Protein AF-A0A0G0NT66-F1 (afdb_monomer_lite)

Structure (mmCIF, N/CA/C/O backbone):
data_AF-A0A0G0NT66-F1
#
_entry.id   AF-A0A0G0NT66-F1
#
loop_
_atom_site.group_PDB
_atom_site.id
_atom_site.type_symbol
_atom_site.label_atom_id
_atom_site.label_alt_id
_atom_site.label_comp_id
_atom_site.label_asym_id
_atom_site.label_entity_id
_atom_site.label_seq_id
_atom_site.pdbx_PDB_ins_code
_atom_site.Cartn_x
_atom_site.Cartn_y
_atom_site.Cartn_z
_atom_site.occupancy
_atom_site.B_iso_or_equiv
_atom_site.auth_seq_id
_atom_site.auth_comp_id
_atom_site.auth_asym_id
_atom_site.auth_atom_id
_atom_site.pdbx_PDB_model_num
ATOM 1 N N . MET A 1 1 ? 18.678 28.456 25.296 1.00 35.00 1 MET A N 1
ATOM 2 C CA . MET A 1 1 ? 17.668 28.825 24.284 1.00 35.00 1 MET A CA 1
ATOM 3 C C . MET A 1 1 ? 17.988 27.972 23.076 1.00 35.00 1 MET A C 1
ATOM 5 O O . MET A 1 1 ? 19.035 28.186 22.486 1.00 35.00 1 MET A O 1
ATOM 9 N N . ASN A 1 2 ? 17.204 26.921 22.838 1.00 31.83 2 ASN A N 1
ATOM 10 C CA . ASN A 1 2 ? 17.447 25.983 21.743 1.00 31.83 2 ASN A CA 1
ATOM 11 C C . ASN A 1 2 ? 16.685 26.478 20.517 1.00 31.83 2 ASN A C 1
ATOM 13 O O . ASN A 1 2 ? 15.456 26.524 20.538 1.00 31.83 2 ASN A O 1
ATOM 17 N N . ASP A 1 3 ? 17.432 26.871 19.490 1.00 29.59 3 ASP A N 1
ATOM 18 C CA . ASP A 1 3 ? 16.913 27.199 18.168 1.00 29.59 3 ASP A CA 1
ATOM 19 C C . ASP A 1 3 ? 16.371 25.924 17.510 1.00 29.59 3 ASP A C 1
ATOM 21 O O . ASP A 1 3 ? 17.116 25.037 17.099 1.00 29.59 3 ASP A O 1
ATOM 25 N N . ALA A 1 4 ? 15.046 25.824 17.435 1.00 31.92 4 ALA A N 1
ATOM 26 C CA . ALA A 1 4 ? 14.319 24.771 16.733 1.00 31.92 4 ALA A CA 1
ATOM 27 C C . ALA A 1 4 ? 14.212 25.083 15.225 1.00 31.92 4 ALA A C 1
ATOM 29 O O . ALA A 1 4 ? 13.125 25.090 14.653 1.00 31.92 4 ALA A O 1
ATOM 30 N N . SER A 1 5 ? 15.340 25.377 14.576 1.00 35.66 5 SER A N 1
ATOM 31 C CA . SER A 1 5 ? 15.418 25.744 13.154 1.00 35.66 5 SER A CA 1
ATOM 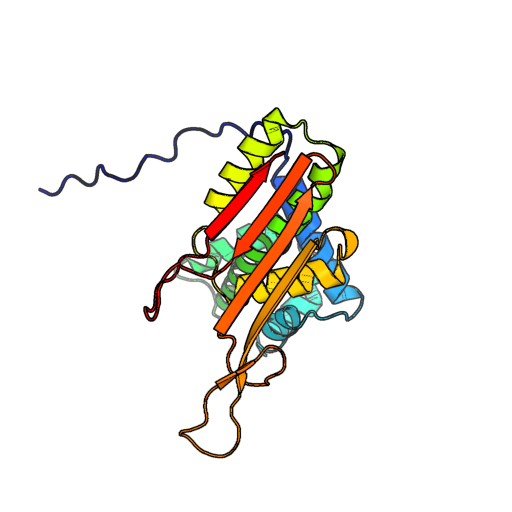32 C C . SER A 1 5 ? 16.223 24.728 12.337 1.00 35.66 5 SER A C 1
ATOM 34 O O . SER A 1 5 ? 17.064 25.091 11.522 1.00 35.66 5 SER A O 1
ATOM 36 N N . PHE A 1 6 ? 15.949 23.435 12.539 1.00 37.97 6 PHE A N 1
ATOM 37 C CA . PHE A 1 6 ? 16.529 22.349 11.734 1.00 37.97 6 PHE A CA 1
ATOM 38 C C . PHE A 1 6 ? 15.501 21.314 11.265 1.00 37.97 6 PHE A C 1
ATOM 40 O O . PHE A 1 6 ? 15.805 20.138 11.090 1.00 37.97 6 PHE A O 1
ATOM 47 N N . LEU A 1 7 ? 14.275 21.766 11.011 1.00 30.73 7 LEU A N 1
ATOM 48 C CA . LEU A 1 7 ? 13.377 21.061 10.106 1.00 30.73 7 LEU A CA 1
ATOM 49 C C . LEU A 1 7 ? 13.167 21.972 8.898 1.00 30.73 7 LEU A C 1
ATOM 51 O O . LEU A 1 7 ? 12.784 23.132 9.097 1.00 30.73 7 LEU A O 1
ATOM 55 N N . PRO A 1 8 ? 13.454 21.514 7.665 1.00 30.66 8 PRO A N 1
ATOM 56 C CA . PRO A 1 8 ? 13.092 22.284 6.491 1.00 30.66 8 PRO A CA 1
ATOM 57 C C . PRO A 1 8 ? 11.588 22.537 6.569 1.00 30.66 8 PRO A C 1
ATOM 59 O O . PRO A 1 8 ? 10.785 21.609 6.680 1.00 30.66 8 PRO A O 1
ATOM 62 N N . LYS A 1 9 ? 11.219 23.822 6.589 1.00 33.00 9 LYS A N 1
ATOM 63 C CA . LYS A 1 9 ? 9.835 24.240 6.406 1.00 33.00 9 LYS A CA 1
ATOM 64 C C . LYS A 1 9 ? 9.362 23.585 5.115 1.00 33.00 9 LYS A C 1
ATOM 66 O O . LYS A 1 9 ? 10.050 23.699 4.104 1.00 33.00 9 LYS A O 1
ATOM 71 N N . VAL A 1 10 ? 8.230 22.892 5.194 1.00 40.78 10 VAL A N 1
ATOM 72 C CA . VAL A 1 10 ? 7.456 22.378 4.063 1.00 40.78 10 VAL A CA 1
ATOM 73 C C . VAL A 1 10 ? 7.098 23.584 3.192 1.00 40.78 10 VAL A C 1
ATOM 75 O O . VAL A 1 10 ? 6.092 24.248 3.411 1.00 40.78 10 VAL A O 1
ATOM 78 N N . GLY A 1 11 ? 8.030 23.972 2.328 1.00 30.38 11 GLY A N 1
ATOM 79 C CA . GLY A 1 11 ? 7.885 25.035 1.352 1.00 30.38 11 GLY A CA 1
ATOM 80 C C . GLY A 1 11 ? 7.455 24.395 0.047 1.00 30.38 11 GLY A C 1
ATOM 81 O O . GLY A 1 11 ? 8.143 23.491 -0.417 1.00 30.38 11 GLY A O 1
ATOM 82 N N . ASP A 1 12 ? 6.315 24.860 -0.458 1.00 32.47 12 ASP A N 1
ATOM 83 C CA . ASP A 1 12 ? 5.814 24.763 -1.830 1.00 32.47 12 ASP A CA 1
ATOM 84 C C . ASP A 1 12 ? 5.918 23.357 -2.456 1.00 32.47 12 ASP A C 1
ATOM 86 O O . ASP A 1 12 ? 6.958 22.930 -2.943 1.00 32.47 12 ASP A O 1
ATOM 90 N N . GLN A 1 13 ? 4.864 22.533 -2.437 1.00 42.09 13 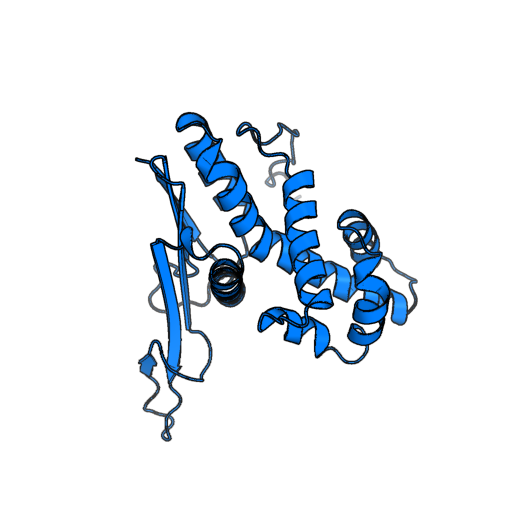GLN A N 1
ATOM 91 C CA . GLN A 1 13 ? 3.765 22.613 -3.420 1.00 42.09 13 GLN A CA 1
ATOM 92 C C . GLN A 1 13 ? 4.213 22.964 -4.855 1.00 42.09 13 GLN A C 1
ATOM 94 O O . GLN A 1 13 ? 3.513 23.653 -5.588 1.00 42.09 13 GLN A O 1
ATOM 99 N N . ALA A 1 14 ? 5.359 22.446 -5.291 1.00 34.31 14 ALA A N 1
ATOM 100 C CA . ALA A 1 14 ? 5.495 22.027 -6.674 1.00 34.31 14 ALA A CA 1
ATOM 101 C C . ALA A 1 14 ? 4.945 20.600 -6.752 1.00 34.31 14 ALA A C 1
ATOM 103 O O . ALA A 1 14 ? 5.478 19.683 -6.123 1.00 34.31 14 ALA A O 1
ATOM 104 N N . GLU A 1 15 ? 3.824 20.461 -7.459 1.00 44.31 15 GLU A N 1
ATOM 105 C CA . GLU A 1 15 ? 3.335 19.211 -8.036 1.00 44.31 15 GLU A CA 1
ATOM 106 C C . GLU A 1 15 ? 4.520 18.328 -8.435 1.00 44.31 15 GLU A C 1
ATOM 108 O O . GLU A 1 15 ? 5.514 18.826 -8.965 1.00 44.31 15 GLU A O 1
ATOM 113 N N . VAL A 1 16 ? 4.448 17.025 -8.177 1.00 48.88 16 VAL A N 1
ATOM 114 C CA . VAL A 1 16 ? 5.468 16.104 -8.677 1.00 48.88 16 VAL A CA 1
ATOM 115 C C . VAL A 1 16 ? 5.537 16.281 -10.195 1.00 48.88 16 VAL A C 1
ATOM 117 O O . VAL A 1 16 ? 4.616 15.885 -10.909 1.00 48.88 16 VAL A O 1
ATOM 120 N N . GLU A 1 17 ? 6.615 16.917 -10.668 1.00 53.22 17 GLU A N 1
ATOM 121 C CA . GLU A 1 17 ? 6.958 17.203 -12.070 1.00 53.22 17 GLU A CA 1
ATOM 122 C C . GLU A 1 17 ? 7.264 15.904 -12.846 1.00 53.22 17 GLU A C 1
ATOM 124 O O . GLU A 1 17 ? 8.338 15.748 -13.420 1.00 53.22 17 GLU A O 1
ATOM 129 N N . ALA A 1 18 ? 6.334 14.948 -12.805 1.00 53.88 18 ALA A N 1
ATOM 130 C CA . ALA A 1 18 ? 6.309 13.704 -13.571 1.00 53.88 18 ALA A CA 1
ATOM 131 C C . ALA A 1 18 ? 4.921 13.449 -14.203 1.00 53.88 18 ALA A C 1
ATOM 133 O O . ALA A 1 18 ? 4.637 12.349 -14.672 1.00 53.88 18 ALA A O 1
ATOM 134 N N . GLY A 1 19 ? 4.014 14.437 -14.160 1.00 62.81 19 GLY A N 1
ATOM 135 C CA . GLY A 1 19 ? 2.634 14.300 -14.648 1.00 62.81 19 GLY A CA 1
ATOM 136 C C . GLY A 1 19 ? 1.737 13.401 -13.785 1.00 62.81 19 GLY A C 1
ATOM 137 O O . GLY A 1 19 ? 0.619 13.085 -14.193 1.00 62.81 19 GLY A O 1
ATOM 138 N N . LEU A 1 20 ? 2.198 12.989 -12.597 1.00 74.38 20 LEU A N 1
ATOM 139 C CA . LEU A 1 20 ? 1.435 12.155 -11.671 1.00 74.38 20 LEU A CA 1
ATOM 140 C C . LEU A 1 20 ? 0.448 13.009 -10.871 1.00 74.38 20 LEU A C 1
ATOM 142 O O . LEU A 1 20 ? 0.842 13.841 -10.057 1.00 74.38 20 LEU A O 1
ATOM 146 N N . ASN A 1 21 ? -0.846 12.757 -11.047 1.00 86.12 21 ASN A N 1
ATOM 147 C CA . ASN A 1 21 ? -1.865 13.336 -10.181 1.00 86.12 21 ASN A CA 1
ATOM 148 C C . ASN A 1 21 ? -2.062 12.441 -8.947 1.00 86.12 21 ASN A C 1
ATOM 150 O O . ASN A 1 21 ? -2.774 11.440 -9.011 1.00 86.12 21 ASN A O 1
ATOM 154 N N . GLU A 1 22 ? -1.438 12.802 -7.821 1.00 85.31 22 GLU A N 1
ATOM 155 C CA . GLU A 1 22 ? -1.492 12.012 -6.581 1.00 85.31 22 GLU A CA 1
ATOM 156 C C . GLU A 1 22 ? -2.922 11.727 -6.100 1.00 85.31 22 GLU A C 1
ATOM 158 O O . GLU A 1 22 ? -3.186 10.635 -5.603 1.00 85.31 22 GLU A O 1
ATOM 163 N N . ALA A 1 23 ? -3.851 12.676 -6.254 1.00 87.75 23 ALA A N 1
ATOM 164 C CA . ALA A 1 23 ? -5.240 12.487 -5.837 1.00 87.75 23 ALA A CA 1
ATOM 165 C C . ALA A 1 23 ? -5.926 11.390 -6.665 1.00 87.75 23 ALA A C 1
ATOM 167 O O . ALA A 1 23 ? -6.642 10.553 -6.117 1.00 87.75 23 ALA A O 1
ATOM 168 N N . VAL A 1 24 ? -5.648 11.345 -7.972 1.00 89.50 24 VAL A N 1
ATOM 169 C CA . VAL A 1 24 ? -6.154 10.285 -8.856 1.00 89.50 24 VAL A CA 1
ATOM 170 C C . VAL A 1 24 ? -5.585 8.929 -8.444 1.00 89.50 24 VAL A C 1
ATOM 172 O O . VAL A 1 24 ? -6.346 7.980 -8.300 1.00 89.50 24 VAL A O 1
ATOM 175 N N . VAL A 1 25 ? -4.279 8.838 -8.179 1.00 90.12 25 VAL A N 1
ATOM 176 C CA . VAL A 1 25 ? -3.643 7.576 -7.760 1.00 90.12 25 VAL A CA 1
ATOM 177 C C . VAL A 1 25 ? -4.179 7.099 -6.411 1.00 90.12 25 VAL A C 1
ATOM 179 O O . VAL A 1 25 ? -4.450 5.915 -6.246 1.00 90.12 25 VAL A O 1
ATOM 182 N N . LYS A 1 26 ? -4.356 8.005 -5.441 1.00 92.25 26 LYS A N 1
ATOM 183 C CA . LYS A 1 26 ? -4.941 7.689 -4.128 1.00 92.25 26 LYS A CA 1
ATOM 184 C C . LYS A 1 26 ? -6.367 7.162 -4.261 1.00 92.25 26 LYS A C 1
ATOM 186 O O . LYS A 1 26 ? -6.712 6.174 -3.616 1.00 92.25 26 LYS A O 1
ATOM 191 N N . SER A 1 27 ? -7.168 7.792 -5.116 1.00 91.44 27 SER A N 1
ATOM 192 C CA . SER A 1 27 ? -8.538 7.364 -5.403 1.00 91.44 27 SER A CA 1
ATOM 193 C C . SER A 1 27 ? -8.583 6.001 -6.103 1.00 91.44 27 SER A C 1
ATOM 195 O O . SER A 1 27 ? -9.369 5.134 -5.718 1.00 91.44 27 SER A O 1
ATOM 197 N N . GLU A 1 28 ? -7.684 5.756 -7.059 1.00 92.25 28 GLU A N 1
ATOM 198 C CA . GLU A 1 28 ? -7.554 4.460 -7.736 1.00 92.25 28 GLU A CA 1
ATOM 199 C C . GLU A 1 28 ? -7.109 3.362 -6.758 1.00 92.25 28 GLU A C 1
ATOM 201 O O . GLU A 1 28 ? -7.743 2.313 -6.650 1.00 92.25 28 GLU A O 1
ATOM 206 N N . ALA A 1 29 ? -6.079 3.633 -5.952 1.00 92.31 29 ALA A N 1
ATOM 207 C CA . ALA A 1 29 ? -5.621 2.737 -4.897 1.00 92.31 29 ALA A CA 1
ATOM 208 C C . ALA A 1 29 ? -6.750 2.411 -3.909 1.00 92.31 29 ALA A C 1
ATOM 210 O O . ALA A 1 29 ? -6.952 1.255 -3.540 1.00 92.31 29 ALA A O 1
ATOM 211 N N . PHE A 1 30 ? -7.541 3.403 -3.508 1.00 92.81 30 PHE A N 1
ATOM 212 C CA . PHE A 1 30 ? -8.693 3.159 -2.651 1.00 92.81 30 PHE A CA 1
ATOM 213 C C . PHE A 1 30 ? -9.792 2.335 -3.347 1.00 92.81 30 PHE A C 1
ATOM 215 O O . PHE A 1 30 ? -10.361 1.433 -2.729 1.00 92.81 30 PHE A O 1
ATOM 222 N N . SER A 1 31 ? -10.037 2.564 -4.638 1.00 91.06 31 SER A N 1
ATOM 223 C CA . SER A 1 31 ? -11.006 1.796 -5.433 1.00 91.06 31 SER A CA 1
ATOM 224 C C . SER A 1 31 ? -10.647 0.306 -5.501 1.00 91.06 31 SER A C 1
ATOM 226 O O . SER A 1 31 ? -11.533 -0.548 -5.435 1.00 91.06 31 SER A O 1
ATOM 228 N N . ILE A 1 32 ? -9.353 -0.035 -5.530 1.00 89.56 32 ILE A N 1
ATOM 229 C CA . ILE A 1 32 ? -8.880 -1.427 -5.428 1.00 89.56 32 ILE A CA 1
ATOM 230 C C . ILE A 1 32 ? -9.290 -2.046 -4.084 1.00 89.56 32 ILE A C 1
ATOM 232 O O . ILE A 1 32 ? -9.827 -3.156 -4.055 1.00 89.56 32 ILE A O 1
ATOM 236 N N . VAL A 1 33 ? -9.111 -1.318 -2.974 1.00 87.94 33 VAL A N 1
ATOM 237 C CA . VAL A 1 33 ? -9.547 -1.775 -1.642 1.00 87.94 33 VAL A CA 1
ATOM 238 C C . VAL A 1 33 ? -11.056 -2.017 -1.617 1.00 87.94 33 VAL A C 1
ATOM 240 O O . VAL A 1 33 ? -11.504 -3.056 -1.129 1.00 87.94 33 VAL A O 1
ATOM 243 N N . GLN A 1 34 ? -11.852 -1.110 -2.188 1.00 87.44 34 GLN A N 1
ATOM 244 C CA . GLN A 1 34 ? -13.302 -1.299 -2.302 1.00 87.44 34 GLN A CA 1
ATOM 245 C C . GLN A 1 34 ? -13.651 -2.545 -3.131 1.00 87.44 34 GLN A C 1
ATOM 247 O O . GLN A 1 34 ? -14.514 -3.333 -2.732 1.00 87.44 34 GLN A O 1
ATOM 252 N N . GLY A 1 35 ? -12.945 -2.772 -4.242 1.00 86.75 35 GLY A N 1
ATOM 253 C CA . GLY A 1 35 ? -13.105 -3.954 -5.088 1.00 86.75 35 GLY A CA 1
ATOM 254 C C . GLY A 1 35 ? -12.818 -5.265 -4.351 1.00 86.75 35 GLY A C 1
ATOM 255 O O . GLY A 1 35 ? -13.552 -6.242 -4.515 1.00 86.75 35 GLY A O 1
ATOM 256 N N . TRP A 1 36 ? -11.802 -5.296 -3.491 1.00 84.75 36 TRP A N 1
ATOM 257 C CA . TRP A 1 36 ? -11.501 -6.465 -2.665 1.00 84.75 36 TRP A CA 1
ATOM 258 C C . TRP A 1 36 ? -12.596 -6.773 -1.639 1.00 84.75 36 TRP A C 1
ATOM 260 O O . TRP A 1 36 ? -12.977 -7.935 -1.478 1.00 84.75 36 TRP A O 1
ATOM 270 N N . PHE A 1 37 ? -13.155 -5.743 -0.995 1.00 79.69 37 PHE A N 1
ATOM 271 C CA . PHE A 1 37 ? -14.296 -5.895 -0.085 1.00 79.69 37 PHE A CA 1
ATOM 272 C C . PHE A 1 37 ? -15.548 -6.401 -0.809 1.00 79.69 37 PHE A C 1
ATOM 274 O O . PHE A 1 37 ? -16.270 -7.234 -0.263 1.00 79.69 37 PHE A O 1
ATOM 281 N N . ALA A 1 38 ? -15.795 -5.934 -2.036 1.00 81.44 38 ALA A N 1
ATOM 282 C CA . ALA A 1 38 ? -16.947 -6.348 -2.833 1.00 81.44 38 ALA A CA 1
ATOM 283 C C . ALA A 1 38 ? -16.842 -7.802 -3.320 1.00 81.44 38 ALA A C 1
ATOM 285 O O . ALA A 1 38 ? -17.834 -8.529 -3.318 1.00 81.44 38 ALA A O 1
ATOM 286 N N . ASN A 1 39 ? -15.644 -8.232 -3.719 1.00 78.62 39 ASN A N 1
ATOM 287 C CA . ASN A 1 39 ? -15.426 -9.543 -4.333 1.00 78.62 39 ASN A CA 1
ATOM 288 C C . ASN A 1 39 ? -15.002 -10.631 -3.341 1.00 78.62 39 ASN A C 1
ATOM 290 O O . ASN A 1 39 ? -14.843 -11.783 -3.739 1.00 78.62 39 ASN A O 1
ATOM 294 N N . GLY A 1 40 ? -14.803 -10.285 -2.064 1.00 66.50 40 GLY A N 1
ATOM 295 C CA . GLY A 1 40 ? -14.331 -11.235 -1.062 1.00 66.50 40 GLY A CA 1
ATOM 296 C C . GLY A 1 40 ? -12.965 -11.810 -1.427 1.00 66.50 40 GLY A C 1
ATOM 297 O O . GLY A 1 40 ? -12.759 -13.010 -1.278 1.00 66.50 40 GLY A O 1
ATOM 298 N N . VAL A 1 41 ? -12.062 -10.962 -1.931 1.00 62.56 41 VAL A N 1
ATOM 299 C CA . VAL A 1 41 ? -10.653 -11.298 -2.180 1.00 62.56 41 VAL A CA 1
ATOM 300 C C . VAL A 1 41 ? -9.832 -10.582 -1.112 1.00 62.56 41 VAL A C 1
ATOM 302 O O . VAL A 1 41 ? -9.359 -9.472 -1.354 1.00 62.56 41 VAL A O 1
ATOM 305 N N . PRO A 1 42 ? -9.697 -11.139 0.103 1.00 54.16 42 PRO A N 1
ATOM 306 C CA . PRO A 1 42 ? -8.797 -10.566 1.073 1.00 54.16 42 PRO A CA 1
ATOM 307 C C . PRO A 1 42 ? -7.380 -10.859 0.589 1.00 54.16 42 PRO A C 1
ATOM 309 O O . PRO A 1 42 ? -6.980 -12.015 0.462 1.00 54.16 42 PRO A O 1
ATOM 312 N N . THR A 1 43 ? -6.581 -9.825 0.356 1.00 58.56 43 THR A N 1
ATOM 313 C CA . THR A 1 43 ? -5.162 -9.990 0.671 1.00 58.56 43 THR A CA 1
ATOM 314 C C . THR A 1 43 ? -5.073 -10.250 2.181 1.00 58.56 43 THR A C 1
ATOM 316 O O . THR A 1 43 ? -5.924 -9.767 2.939 1.00 58.56 43 THR A O 1
ATOM 319 N N . GLY A 1 44 ? -4.061 -10.985 2.654 1.00 57.97 44 GLY A N 1
ATOM 320 C CA . GLY A 1 44 ? -3.885 -11.241 4.096 1.00 57.97 44 GLY A CA 1
ATOM 321 C C . GLY A 1 44 ? -3.851 -9.959 4.952 1.00 57.97 44 GLY A C 1
ATOM 322 O O . GLY A 1 44 ? -4.080 -9.995 6.157 1.00 57.97 44 GLY A O 1
ATOM 323 N N . THR A 1 45 ? -3.629 -8.794 4.335 1.00 58.12 45 THR A N 1
ATOM 324 C CA . THR A 1 45 ? -3.688 -7.481 4.981 1.00 58.12 45 THR A CA 1
ATOM 325 C C . THR A 1 45 ? -5.112 -6.937 5.172 1.00 58.12 45 THR A C 1
ATOM 327 O O . THR A 1 45 ? -5.363 -6.272 6.174 1.00 58.12 45 THR A O 1
ATOM 330 N N . ILE A 1 46 ? -6.077 -7.240 4.289 1.00 62.50 46 ILE A N 1
ATOM 331 C CA . ILE A 1 46 ? -7.494 -6.883 4.514 1.00 62.50 46 ILE A CA 1
ATOM 332 C C . ILE A 1 46 ? -8.056 -7.644 5.707 1.00 62.50 46 ILE A C 1
ATOM 334 O O . ILE A 1 46 ? -8.799 -7.075 6.504 1.00 62.50 46 ILE A O 1
ATOM 338 N N . GLU A 1 47 ? -7.661 -8.904 5.875 1.00 63.72 47 GLU A N 1
ATOM 339 C CA . GLU A 1 47 ? -8.067 -9.709 7.029 1.00 63.72 47 GLU A CA 1
ATOM 340 C C . GLU A 1 47 ? -7.646 -9.043 8.343 1.00 63.72 47 GLU A C 1
ATOM 342 O O . GLU A 1 47 ? -8.463 -8.955 9.251 1.00 63.72 47 GLU A O 1
ATOM 347 N N . ARG A 1 48 ? -6.468 -8.400 8.409 1.00 65.56 48 ARG A N 1
ATOM 348 C CA . ARG A 1 48 ? -6.044 -7.620 9.592 1.00 65.56 48 ARG A CA 1
ATOM 349 C C . ARG A 1 48 ? -6.991 -6.462 9.928 1.00 65.56 48 ARG A C 1
ATOM 351 O O . ARG A 1 48 ? -7.220 -6.188 11.107 1.00 65.56 48 ARG A O 1
ATOM 358 N N . PHE A 1 49 ? -7.557 -5.791 8.921 1.00 64.69 49 PHE A N 1
ATOM 359 C CA . PHE A 1 49 ? -8.583 -4.760 9.131 1.00 64.69 49 PHE A CA 1
ATOM 360 C C . PHE A 1 49 ? -9.915 -5.365 9.588 1.00 64.69 49 PHE A C 1
ATOM 362 O O . PHE A 1 49 ? -10.657 -4.746 10.354 1.00 64.69 49 PHE A O 1
ATOM 369 N N . LEU A 1 50 ? -10.226 -6.577 9.125 1.00 62.53 50 LEU A N 1
ATOM 370 C CA . LEU A 1 50 ? -11.482 -7.264 9.408 1.00 62.53 50 LEU A CA 1
ATOM 371 C C . LEU A 1 50 ? -11.483 -8.036 10.740 1.00 62.53 50 LEU A C 1
ATOM 373 O O . LEU A 1 50 ? -12.551 -8.184 11.342 1.00 62.53 50 LEU A O 1
ATOM 377 N N . ASP A 1 51 ? -10.315 -8.450 11.227 1.00 60.38 51 ASP A N 1
ATOM 378 C CA . ASP A 1 51 ? -10.114 -9.169 12.491 1.00 60.38 51 ASP A CA 1
ATOM 379 C C . ASP A 1 51 ? -10.250 -8.261 13.721 1.00 60.38 51 ASP A C 1
ATOM 381 O O . ASP A 1 51 ? -10.438 -8.728 14.848 1.00 60.38 51 ASP A O 1
ATOM 385 N N . ARG A 1 52 ? -10.240 -6.936 13.530 1.00 62.41 52 ARG A N 1
ATOM 386 C CA . ARG A 1 52 ? -10.563 -5.969 14.587 1.00 62.41 52 ARG A CA 1
ATOM 387 C C . ARG A 1 52 ? -12.079 -5.920 14.794 1.00 62.41 52 ARG A C 1
ATOM 389 O O . ARG A 1 52 ? -12.782 -5.093 14.214 1.00 62.41 52 ARG A O 1
ATOM 396 N N . ALA A 1 53 ? -12.558 -6.833 15.643 1.00 51.12 53 ALA A N 1
ATOM 397 C CA . ALA A 1 53 ? -13.963 -7.202 15.853 1.00 51.12 53 ALA A CA 1
ATOM 398 C C . ALA A 1 53 ? -14.973 -6.045 16.014 1.00 51.12 53 ALA A C 1
ATOM 400 O O . ALA A 1 53 ? -16.139 -6.211 15.668 1.00 51.12 53 ALA A O 1
ATOM 401 N N . GLU A 1 54 ? -14.565 -4.876 16.516 1.00 57.38 54 GLU A N 1
ATOM 402 C CA . GLU A 1 54 ? -15.496 -3.766 16.780 1.00 57.38 54 GLU A CA 1
ATOM 403 C C . GLU A 1 54 ? -15.504 -2.676 15.690 1.00 57.38 54 GLU A C 1
ATOM 405 O O . GLU A 1 54 ? -16.454 -1.900 15.621 1.00 57.38 54 GLU A O 1
ATOM 410 N N . GLY A 1 55 ? -14.496 -2.625 14.810 1.00 60.91 55 GLY A N 1
ATOM 411 C CA . GLY A 1 55 ? -14.431 -1.674 13.685 1.00 60.91 55 GLY A CA 1
ATOM 412 C C . GLY A 1 55 ? -14.825 -2.285 12.336 1.00 60.91 55 GLY A C 1
ATOM 413 O O . GLY A 1 55 ? -15.283 -1.581 11.433 1.00 60.91 55 GLY A O 1
ATOM 414 N N . SER A 1 56 ? -14.705 -3.608 12.207 1.00 68.44 56 SER A N 1
ATOM 415 C CA . SER A 1 56 ? -14.872 -4.313 10.936 1.00 68.44 56 SER A CA 1
ATOM 416 C C . SER A 1 56 ? -16.316 -4.376 10.442 1.00 68.44 56 SER A C 1
ATOM 418 O O . SER A 1 56 ? -16.549 -4.293 9.238 1.00 68.44 56 SER A O 1
ATOM 420 N N . ALA A 1 57 ? -17.303 -4.469 11.339 1.00 76.94 57 ALA A N 1
ATOM 421 C CA . ALA A 1 57 ? -18.717 -4.474 10.959 1.00 76.94 57 ALA A CA 1
ATOM 422 C C . ALA A 1 57 ? -19.151 -3.134 10.346 1.00 76.94 57 ALA A C 1
ATOM 424 O O . ALA A 1 57 ? -19.812 -3.113 9.307 1.00 76.94 57 ALA A O 1
ATOM 425 N N . TRP A 1 58 ? -18.731 -2.019 10.955 1.00 82.81 58 TRP A N 1
ATOM 426 C CA . TRP A 1 58 ? -18.969 -0.687 10.403 1.00 82.81 58 TRP A CA 1
ATOM 427 C C . TRP A 1 58 ? -18.285 -0.537 9.044 1.00 82.81 58 TRP A C 1
ATOM 429 O O . TRP A 1 58 ? -18.933 -0.127 8.083 1.00 82.81 58 TRP A O 1
ATOM 439 N N . LEU A 1 59 ? -17.014 -0.936 8.940 1.00 81.19 59 LEU A N 1
ATOM 440 C CA . LEU A 1 59 ? -16.266 -0.814 7.694 1.00 81.19 59 LEU A CA 1
ATOM 441 C C . LEU A 1 59 ? -16.912 -1.616 6.562 1.00 81.19 59 LEU A C 1
ATOM 443 O O . LEU A 1 59 ? -17.145 -1.073 5.489 1.00 81.19 59 LEU A O 1
ATOM 447 N N . LYS A 1 60 ? -17.292 -2.874 6.816 1.00 80.44 60 LYS A N 1
ATOM 448 C CA . LYS A 1 60 ? -18.001 -3.714 5.838 1.00 80.44 60 LYS A CA 1
ATOM 449 C C . LYS A 1 60 ? -19.321 -3.090 5.381 1.00 80.44 60 LYS A C 1
ATOM 451 O O . LYS A 1 60 ? -19.639 -3.166 4.201 1.00 80.44 60 LYS A O 1
ATOM 456 N N . ALA A 1 61 ? -20.075 -2.479 6.295 1.00 84.25 61 ALA A N 1
ATOM 457 C CA . ALA A 1 61 ? -21.368 -1.879 5.977 1.00 84.25 61 ALA A CA 1
ATOM 458 C C . ALA A 1 61 ? -21.258 -0.572 5.174 1.00 84.25 61 ALA A C 1
ATOM 460 O O . ALA A 1 61 ? -22.186 -0.244 4.445 1.00 84.25 61 ALA A O 1
ATOM 461 N N . ASN A 1 62 ? -20.149 0.163 5.305 1.00 87.00 62 ASN A N 1
ATOM 462 C CA . ASN A 1 62 ? -20.004 1.503 4.727 1.00 87.00 62 ASN A CA 1
ATOM 463 C C . ASN A 1 62 ? -18.972 1.572 3.587 1.00 87.00 62 ASN A C 1
ATOM 465 O O . ASN A 1 62 ? -18.892 2.598 2.921 1.00 87.00 62 ASN A O 1
ATOM 469 N N . MET A 1 63 ? -18.197 0.509 3.326 1.00 87.75 63 MET A N 1
ATOM 470 C CA . MET A 1 63 ? -17.073 0.540 2.376 1.00 87.75 63 MET A CA 1
ATOM 471 C C . MET A 1 63 ? -17.456 1.053 0.983 1.00 87.75 63 MET A C 1
ATOM 473 O O . MET A 1 63 ? -16.700 1.814 0.389 1.00 87.75 63 MET A O 1
ATOM 477 N N . ALA A 1 64 ? -18.627 0.665 0.474 1.00 85.50 64 ALA A N 1
ATOM 478 C CA . ALA A 1 64 ? -19.089 1.067 -0.855 1.00 85.50 64 ALA A CA 1
ATOM 479 C C . ALA A 1 64 ? -19.387 2.574 -0.980 1.00 85.50 64 ALA A C 1
ATOM 481 O O . ALA A 1 64 ? -19.392 3.101 -2.086 1.00 85.50 64 ALA A O 1
ATOM 482 N N . GLU A 1 65 ? -19.645 3.258 0.138 1.00 86.88 65 GLU A N 1
ATOM 483 C CA . GLU A 1 65 ? -20.002 4.683 0.182 1.00 86.88 65 GLU A CA 1
ATOM 484 C C . GLU A 1 65 ? -18.839 5.570 0.647 1.00 86.88 65 GLU A C 1
ATOM 486 O O . GLU A 1 65 ? -18.916 6.797 0.560 1.00 86.88 65 GLU A O 1
ATOM 491 N N . LEU A 1 66 ? -17.763 4.968 1.163 1.00 91.00 66 LEU A N 1
ATOM 492 C CA . LEU A 1 66 ? -16.564 5.700 1.549 1.00 91.00 66 LEU A CA 1
ATOM 493 C C . LEU A 1 66 ? -15.834 6.223 0.306 1.00 91.00 66 LEU A C 1
ATOM 495 O O . LEU A 1 66 ? -15.882 5.621 -0.763 1.00 91.00 66 LEU A O 1
ATOM 499 N N . THR A 1 67 ? -15.134 7.343 0.478 1.00 92.44 67 THR A N 1
ATOM 500 C CA . THR A 1 67 ? -14.132 7.855 -0.465 1.00 92.44 67 THR A CA 1
ATOM 501 C C . THR A 1 67 ? -12.798 7.997 0.258 1.00 92.44 67 THR A C 1
ATOM 503 O O . THR A 1 67 ? -12.752 7.988 1.494 1.00 92.44 67 THR A O 1
ATOM 506 N N . TYR A 1 68 ? -11.713 8.153 -0.500 1.00 92.62 68 TYR A N 1
ATOM 507 C CA . TYR A 1 68 ? -10.394 8.381 0.081 1.00 92.62 68 TYR A CA 1
ATOM 508 C C . TYR A 1 68 ? -10.372 9.670 0.930 1.00 92.62 68 TYR A C 1
ATOM 510 O O . TYR A 1 68 ? -9.925 9.647 2.074 1.00 92.62 68 TYR A O 1
ATOM 518 N N . GLU A 1 69 ? -10.965 10.763 0.445 1.00 93.44 69 GLU A N 1
ATOM 519 C CA . GLU A 1 69 ? -11.069 12.035 1.178 1.00 93.44 69 GLU A CA 1
ATOM 520 C C . GLU A 1 69 ? -11.880 11.868 2.465 1.00 93.44 69 GLU A C 1
ATOM 522 O O . GLU A 1 69 ? -11.545 12.424 3.512 1.00 93.44 69 GLU A O 1
ATOM 527 N N . LYS A 1 70 ? -12.936 11.046 2.425 1.00 91.69 70 LYS A N 1
ATOM 528 C CA . LYS A 1 70 ? -13.739 10.784 3.617 1.00 91.69 70 LYS A CA 1
ATOM 529 C C . LYS A 1 70 ? -12.957 10.019 4.684 1.00 91.69 70 LYS A C 1
ATOM 531 O O . LYS A 1 70 ? -13.204 10.220 5.874 1.00 91.69 70 LYS A O 1
ATOM 536 N N . LEU A 1 71 ? -12.031 9.148 4.280 1.00 91.12 71 LEU A N 1
ATOM 537 C CA . LEU A 1 71 ? -11.111 8.501 5.212 1.00 91.12 71 LEU A CA 1
ATOM 538 C C . LEU A 1 71 ? -10.150 9.513 5.836 1.00 91.12 71 LEU A C 1
ATOM 540 O O . LEU A 1 71 ? -9.929 9.433 7.041 1.00 91.12 71 LEU A O 1
ATOM 544 N N . GLU A 1 72 ? -9.635 10.477 5.068 1.00 93.19 72 GLU A N 1
ATOM 545 C CA . GLU A 1 72 ? -8.791 11.559 5.602 1.00 93.19 72 GLU A CA 1
ATOM 546 C C . GLU A 1 72 ? -9.541 12.365 6.672 1.00 93.19 72 GLU A C 1
ATOM 548 O O . GLU A 1 72 ? -9.067 12.461 7.805 1.00 93.19 72 GLU A O 1
ATOM 553 N N . GLU A 1 73 ? -10.771 12.805 6.386 1.00 92.06 73 GLU A N 1
ATOM 554 C CA . GLU A 1 73 ? -11.621 13.505 7.364 1.00 92.06 73 GLU A CA 1
ATOM 555 C C . GLU A 1 73 ? -11.880 12.684 8.640 1.00 92.06 73 GLU A C 1
ATOM 557 O O . GLU A 1 73 ? -12.007 13.228 9.740 1.00 92.06 73 GLU A O 1
ATOM 562 N N . LEU A 1 74 ? -12.034 11.362 8.509 1.00 90.94 74 LEU A N 1
ATOM 563 C CA . LEU A 1 74 ? -12.244 10.475 9.653 1.00 90.94 74 LEU A CA 1
ATOM 564 C C . LEU A 1 74 ? -10.960 10.292 10.461 1.00 90.94 74 LEU A C 1
ATOM 566 O O . LEU A 1 74 ? -11.025 10.328 11.688 1.00 90.94 74 LEU A O 1
ATOM 570 N N . ALA A 1 75 ? -9.817 10.118 9.802 1.00 91.12 75 ALA A N 1
ATOM 571 C CA . ALA A 1 75 ? -8.524 9.937 10.451 1.00 91.12 75 ALA A CA 1
ATOM 572 C C . ALA A 1 75 ? -8.095 11.184 11.237 1.00 91.12 75 ALA A C 1
ATOM 574 O O . ALA A 1 75 ? -7.577 11.059 12.346 1.00 91.12 75 ALA A O 1
ATOM 575 N N . GLU A 1 76 ? -8.402 12.387 10.740 1.00 91.38 76 GLU A N 1
ATOM 576 C CA . GLU A 1 76 ? -8.159 13.647 11.459 1.00 91.38 76 GLU A CA 1
ATOM 577 C C . GLU A 1 76 ? -8.817 13.679 12.845 1.00 91.38 76 GLU A C 1
ATOM 579 O O . GLU A 1 76 ? -8.292 14.283 13.787 1.00 91.38 76 GLU A O 1
ATOM 584 N N . LYS A 1 77 ? -9.949 12.984 13.012 1.00 89.06 77 LYS A N 1
ATOM 585 C CA . LYS A 1 77 ? -10.634 12.898 14.305 1.00 89.06 77 LYS A CA 1
ATOM 586 C C . LYS A 1 77 ? -9.830 12.140 15.357 1.00 89.06 77 LYS A C 1
ATOM 588 O O . LYS A 1 77 ? -10.069 12.365 16.538 1.00 89.06 77 LYS A O 1
ATOM 593 N N . ASN A 1 78 ? -8.855 11.308 14.980 1.00 87.94 78 ASN A N 1
ATOM 594 C CA . ASN A 1 78 ? -8.034 10.554 15.937 1.00 87.94 78 ASN A CA 1
ATOM 595 C C . ASN A 1 78 ? -7.222 11.476 16.870 1.00 87.94 78 ASN A C 1
ATOM 597 O O . ASN A 1 78 ? -6.832 11.084 17.966 1.00 87.94 78 ASN A O 1
ATOM 601 N N . TYR A 1 79 ? -7.024 12.732 16.462 1.00 85.44 79 TYR A N 1
ATOM 602 C CA . TYR A 1 79 ? -6.294 13.748 17.217 1.00 85.44 79 TYR A CA 1
ATOM 603 C C . TYR A 1 79 ? -7.208 14.700 18.009 1.00 85.44 79 TYR A C 1
ATOM 605 O O . TYR A 1 79 ? -6.723 15.634 18.650 1.00 85.44 79 TYR A O 1
ATOM 613 N N . GLN A 1 80 ? -8.529 14.493 17.977 1.00 87.56 80 GLN A N 1
ATOM 614 C CA . GLN A 1 80 ? -9.496 15.361 18.647 1.00 87.56 80 GLN A CA 1
ATOM 615 C C . GLN A 1 80 ? -9.781 14.899 20.080 1.00 87.56 80 GLN A C 1
ATOM 617 O O . GLN A 1 80 ? -10.170 13.761 20.338 1.00 87.56 80 GLN A O 1
ATOM 622 N N . SER A 1 81 ? -9.671 15.828 21.028 1.00 77.06 81 SER A N 1
ATOM 623 C CA . SER A 1 81 ? -10.163 15.640 22.393 1.00 77.06 81 SER A CA 1
ATOM 624 C C . SER A 1 81 ? -11.685 15.838 22.413 1.00 77.06 81 SER A C 1
ATOM 626 O O . SER A 1 81 ? -12.159 16.869 21.942 1.00 77.06 81 SER A O 1
ATOM 628 N N . ASN A 1 82 ? -12.438 14.907 23.013 1.00 85.75 82 ASN A N 1
ATOM 629 C CA . ASN A 1 82 ? -13.914 14.909 23.162 1.00 85.75 82 ASN A CA 1
ATOM 630 C C . ASN A 1 82 ? -14.741 14.287 22.019 1.00 85.75 82 ASN A C 1
ATOM 632 O O . ASN A 1 82 ? -15.851 14.743 21.748 1.00 85.75 82 ASN A O 1
ATOM 636 N N . ILE A 1 83 ? -14.253 13.214 21.400 1.00 90.06 83 ILE A N 1
ATOM 637 C CA . ILE A 1 83 ? -15.076 12.351 20.539 1.00 90.06 83 ILE A CA 1
ATOM 638 C C . ILE A 1 83 ? -15.565 11.114 21.299 1.00 90.06 83 ILE A C 1
ATOM 640 O O . ILE A 1 83 ? -14.991 10.723 22.319 1.00 90.06 83 ILE A O 1
ATOM 644 N N . SER A 1 84 ? -16.639 10.490 20.816 1.00 89.12 84 SER A N 1
ATOM 645 C CA . SER A 1 84 ? -17.112 9.229 21.392 1.00 89.12 84 SER A CA 1
ATOM 646 C C . SER A 1 84 ? -16.106 8.090 21.164 1.00 89.12 84 SER A C 1
ATOM 648 O O . SER A 1 84 ? -15.318 8.109 20.218 1.00 89.12 84 SER A O 1
ATOM 650 N N . THR A 1 85 ? -16.150 7.047 22.001 1.00 87.62 85 THR A N 1
ATOM 651 C CA . THR A 1 85 ? -15.312 5.844 21.825 1.00 87.62 85 THR A CA 1
ATOM 652 C C . THR A 1 85 ? -15.518 5.191 20.457 1.00 87.62 85 THR A C 1
ATOM 654 O O . THR A 1 85 ? -14.575 4.674 19.866 1.00 87.62 85 THR A O 1
ATOM 657 N N . GLU A 1 86 ? -16.744 5.222 19.938 1.00 86.88 86 GLU A N 1
ATOM 658 C CA . GLU A 1 86 ? -17.064 4.686 18.618 1.00 86.88 86 GLU A CA 1
ATOM 659 C C . GLU A 1 86 ? -16.429 5.515 17.494 1.00 86.88 86 GLU A C 1
ATOM 661 O O . GLU A 1 86 ? -15.830 4.956 16.578 1.00 86.88 86 GLU A O 1
ATOM 666 N N . GLU A 1 87 ? -16.498 6.844 17.578 1.00 87.62 87 GLU A N 1
ATOM 667 C CA . GLU A 1 87 ? -15.837 7.725 16.613 1.00 87.62 87 GLU A CA 1
ATOM 668 C C . GLU A 1 87 ? -14.319 7.582 16.648 1.00 87.62 87 GLU A C 1
ATOM 670 O O . GLU A 1 87 ? -13.701 7.549 15.587 1.00 87.62 87 GLU A O 1
ATOM 675 N N . LEU A 1 88 ? -13.728 7.423 17.835 1.00 87.62 88 LEU A N 1
ATOM 676 C CA . LEU A 1 88 ? -12.293 7.183 17.975 1.00 87.62 88 LEU A CA 1
ATOM 677 C C . LEU A 1 88 ? -11.878 5.891 17.265 1.00 87.62 88 LEU A C 1
ATOM 679 O O . LEU A 1 88 ? -10.901 5.878 16.526 1.00 87.62 88 LEU A O 1
ATOM 683 N N . ARG A 1 89 ? -12.654 4.814 17.422 1.00 85.12 89 ARG A N 1
ATOM 684 C CA . ARG A 1 89 ? -12.391 3.541 16.731 1.00 85.12 89 ARG A CA 1
ATOM 685 C C . ARG A 1 89 ? -12.470 3.682 15.214 1.00 85.12 89 ARG A C 1
ATOM 687 O O . ARG A 1 89 ? -11.626 3.135 14.510 1.00 85.12 89 ARG A O 1
ATOM 694 N N . ARG A 1 90 ? -13.461 4.421 14.706 1.00 87.25 90 ARG A N 1
ATOM 695 C CA . ARG A 1 90 ? -13.589 4.703 13.265 1.00 87.25 90 ARG A CA 1
ATOM 696 C C . ARG A 1 90 ? -12.410 5.532 12.755 1.00 87.25 90 ARG A C 1
ATOM 698 O O . ARG A 1 90 ? -11.901 5.242 11.679 1.00 87.25 90 ARG A O 1
ATOM 705 N N . ALA A 1 91 ? -11.956 6.513 13.532 1.00 88.81 91 ALA A N 1
ATOM 706 C CA . AL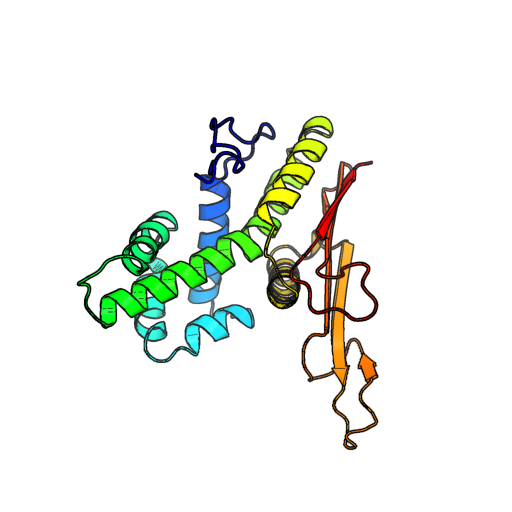A A 1 91 ? -10.805 7.341 13.193 1.00 88.81 91 ALA A CA 1
ATOM 707 C C . ALA A 1 91 ? -9.501 6.529 13.144 1.00 88.81 91 ALA A C 1
ATOM 709 O O . ALA A 1 91 ? -8.756 6.629 12.176 1.00 88.81 91 ALA A O 1
ATOM 710 N N . GLN A 1 92 ? -9.267 5.663 14.135 1.00 86.44 92 GLN A N 1
ATOM 711 C CA . GLN A 1 92 ? -8.112 4.757 14.169 1.00 86.44 92 GLN A CA 1
ATOM 712 C C . GLN A 1 92 ? -8.110 3.782 12.988 1.00 86.44 92 GLN A C 1
ATOM 714 O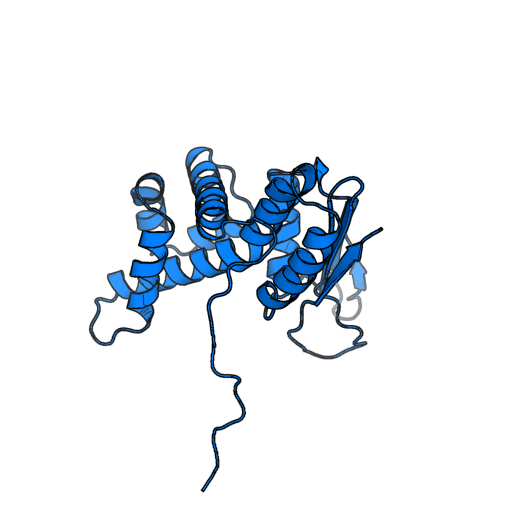 O . GLN A 1 92 ? -7.066 3.530 12.390 1.00 86.44 92 GLN A O 1
ATOM 719 N N . LEU A 1 93 ? -9.283 3.250 12.631 1.00 85.81 93 LEU A N 1
ATOM 720 C CA . LEU A 1 93 ? -9.424 2.376 11.471 1.00 85.81 93 LEU A CA 1
ATOM 721 C C . LEU A 1 93 ? -9.142 3.124 10.163 1.00 85.81 93 LEU A C 1
ATOM 723 O O . LEU A 1 93 ? -8.429 2.605 9.308 1.00 85.81 93 LEU A O 1
ATOM 727 N N . ALA A 1 94 ? -9.665 4.344 10.022 1.00 88.69 94 ALA A N 1
ATOM 728 C CA . ALA A 1 94 ? -9.410 5.187 8.861 1.00 88.69 94 ALA A CA 1
ATOM 729 C C . ALA A 1 94 ? -7.921 5.548 8.732 1.00 88.69 94 ALA A C 1
ATOM 731 O O . ALA A 1 94 ? -7.368 5.443 7.642 1.00 88.69 94 ALA A O 1
ATOM 732 N N . GLU A 1 95 ? -7.247 5.895 9.832 1.00 88.75 95 GLU A N 1
ATOM 733 C CA . GLU A 1 95 ? -5.807 6.186 9.840 1.00 88.75 95 GLU A CA 1
ATOM 734 C C . GLU A 1 95 ? -4.974 4.976 9.401 1.00 88.75 95 GLU A C 1
ATOM 736 O O . GLU A 1 95 ? -4.073 5.097 8.570 1.00 88.75 95 GLU A O 1
ATOM 741 N N . GLU A 1 96 ? -5.292 3.787 9.909 1.00 86.44 96 GLU A N 1
ATOM 742 C CA . GLU A 1 96 ? -4.587 2.567 9.527 1.00 86.44 96 GLU A CA 1
ATOM 743 C C . GLU A 1 96 ? -4.835 2.194 8.056 1.00 86.44 96 GLU A C 1
ATOM 745 O O . GLU A 1 96 ? -3.902 1.805 7.350 1.00 86.44 96 GLU A O 1
ATOM 750 N N . MET A 1 97 ? -6.065 2.375 7.561 1.00 87.56 97 MET A N 1
ATOM 751 C CA . MET A 1 97 ? -6.385 2.199 6.143 1.00 87.56 97 MET A CA 1
ATOM 752 C C . MET A 1 97 ? -5.625 3.187 5.263 1.00 87.56 97 MET A C 1
ATOM 754 O O . MET A 1 97 ? -5.054 2.779 4.257 1.00 87.56 97 MET A O 1
ATOM 758 N N . LEU A 1 98 ? -5.575 4.467 5.638 1.00 89.88 98 LEU A N 1
ATOM 759 C CA . LEU A 1 98 ? -4.809 5.477 4.907 1.00 89.88 98 LEU A CA 1
ATOM 760 C C . LEU A 1 98 ? -3.326 5.142 4.891 1.00 89.88 98 LEU A C 1
ATOM 762 O O . LEU A 1 98 ? -2.685 5.279 3.852 1.00 89.88 98 LEU A O 1
ATOM 766 N N . ARG A 1 99 ? -2.772 4.671 6.014 1.00 87.38 99 ARG A N 1
ATOM 767 C CA . ARG A 1 99 ? -1.392 4.188 6.051 1.00 87.38 99 ARG A CA 1
ATOM 768 C C . ARG A 1 99 ? -1.198 3.071 5.030 1.00 87.38 99 ARG A C 1
ATOM 770 O O . ARG A 1 99 ? -0.251 3.142 4.256 1.00 87.38 99 ARG A O 1
ATOM 777 N N . TYR A 1 100 ? -2.078 2.074 5.006 1.00 88.00 100 TYR A N 1
ATOM 778 C CA . TYR A 1 100 ? -1.983 0.961 4.062 1.00 88.00 100 TYR A CA 1
ATOM 779 C C . TYR A 1 100 ? -2.130 1.414 2.603 1.00 88.00 100 TYR A C 1
ATOM 781 O O . TYR A 1 100 ? -1.301 1.068 1.768 1.00 88.00 100 TYR A O 1
ATOM 789 N N . ILE A 1 101 ? -3.112 2.261 2.291 1.00 90.81 101 ILE A N 1
ATOM 790 C CA . ILE A 1 101 ? -3.298 2.817 0.944 1.00 90.81 101 ILE A CA 1
ATOM 791 C C . ILE A 1 101 ? -2.048 3.587 0.514 1.00 90.81 101 ILE A C 1
ATOM 793 O O . ILE A 1 101 ? -1.505 3.322 -0.551 1.00 90.81 101 ILE A O 1
ATOM 797 N N . ASN A 1 102 ? -1.547 4.493 1.355 1.00 89.62 102 ASN A N 1
ATOM 798 C CA . ASN A 1 102 ? -0.441 5.380 1.001 1.00 89.62 102 ASN A CA 1
ATOM 799 C C . ASN A 1 102 ? 0.923 4.685 0.984 1.00 89.62 102 ASN A C 1
ATOM 801 O O . ASN A 1 102 ? 1.790 5.063 0.201 1.00 89.62 102 ASN A O 1
ATOM 805 N N . LYS A 1 103 ? 1.143 3.702 1.863 1.00 86.81 103 LYS A N 1
ATOM 806 C CA . LYS A 1 103 ? 2.435 3.018 1.985 1.00 86.81 103 LYS A CA 1
ATOM 807 C C . LYS A 1 103 ? 2.501 1.725 1.202 1.00 86.81 103 LYS A C 1
ATOM 809 O O . LYS A 1 103 ? 3.605 1.338 0.874 1.00 86.81 103 LYS A O 1
ATOM 814 N N . VAL A 1 104 ? 1.382 1.072 0.896 1.00 89.25 104 VAL A N 1
ATOM 815 C CA . VAL A 1 104 ? 1.378 -0.234 0.224 1.00 89.25 104 VAL A CA 1
ATOM 816 C C . VAL A 1 104 ? 0.783 -0.144 -1.174 1.00 89.25 104 VAL A C 1
ATOM 818 O O . VAL A 1 104 ? 1.478 -0.456 -2.134 1.00 89.25 104 VAL A O 1
ATOM 821 N N . LEU A 1 105 ? -0.470 0.299 -1.325 1.00 91.00 105 LEU A N 1
ATOM 822 C CA . LEU A 1 105 ? -1.115 0.296 -2.646 1.00 91.00 105 LEU A CA 1
ATOM 823 C C . LEU A 1 105 ? -0.603 1.398 -3.564 1.00 91.00 105 LEU A C 1
ATOM 825 O O . LEU A 1 105 ? -0.325 1.134 -4.731 1.00 91.00 105 LEU A O 1
ATOM 829 N N . PHE A 1 106 ? -0.486 2.621 -3.051 1.00 92.00 106 PHE A N 1
ATOM 830 C CA . PHE A 1 106 ? -0.115 3.786 -3.842 1.00 92.00 106 PHE A CA 1
ATOM 831 C C . PHE A 1 106 ? 1.169 3.538 -4.652 1.00 92.00 106 PHE A C 1
ATOM 833 O O . PHE A 1 106 ? 1.129 3.767 -5.859 1.00 92.00 106 PHE A O 1
ATOM 840 N N . PRO A 1 107 ? 2.280 3.041 -4.061 1.00 89.31 107 PRO A N 1
ATOM 841 C CA . PRO A 1 107 ? 3.485 2.682 -4.807 1.00 89.31 107 PRO A CA 1
ATOM 842 C C . PRO A 1 107 ? 3.211 1.823 -6.038 1.00 89.31 107 PRO A C 1
ATOM 844 O O . PRO A 1 107 ? 3.675 2.135 -7.128 1.00 89.31 107 PRO A O 1
ATOM 847 N N . ILE A 1 108 ? 2.423 0.764 -5.868 1.00 92.12 108 ILE A N 1
ATOM 848 C CA . ILE A 1 108 ? 2.138 -0.210 -6.917 1.00 92.12 108 ILE A CA 1
ATOM 849 C C . ILE A 1 108 ? 1.303 0.424 -8.032 1.00 92.12 108 ILE A C 1
ATOM 851 O O . ILE A 1 108 ? 1.643 0.307 -9.208 1.00 92.12 108 ILE A O 1
ATOM 855 N N . VAL A 1 109 ? 0.248 1.149 -7.659 1.00 91.88 109 VAL A N 1
ATOM 856 C CA . VAL A 1 109 ? -0.661 1.807 -8.606 1.00 91.88 109 VAL A CA 1
ATOM 857 C C . VAL A 1 109 ? 0.049 2.924 -9.366 1.00 91.88 109 VAL A C 1
ATOM 859 O O . VAL A 1 109 ? -0.091 3.022 -10.582 1.00 91.88 109 VAL A O 1
ATOM 862 N N . ALA A 1 110 ? 0.865 3.735 -8.687 1.00 89.94 110 ALA A N 1
ATOM 863 C CA . ALA A 1 110 ? 1.633 4.796 -9.330 1.00 89.94 110 ALA A CA 1
ATOM 864 C C . ALA A 1 110 ? 2.580 4.236 -10.397 1.00 89.94 110 ALA A C 1
ATOM 866 O O . ALA A 1 110 ? 2.637 4.761 -11.509 1.00 89.94 110 ALA A O 1
ATOM 867 N N . VAL A 1 111 ? 3.292 3.149 -10.081 1.00 88.75 111 VAL A N 1
ATOM 868 C CA . VAL A 1 111 ? 4.177 2.480 -11.043 1.00 88.75 111 VAL A CA 1
ATOM 869 C C . VAL A 1 111 ? 3.384 1.935 -12.225 1.00 88.75 111 VAL A C 1
ATOM 871 O O . VAL A 1 111 ? 3.777 2.177 -13.364 1.00 88.75 111 VAL A O 1
ATOM 874 N N . ASP A 1 112 ? 2.258 1.263 -11.981 1.00 90.12 112 ASP A N 1
ATOM 875 C CA . ASP A 1 112 ? 1.407 0.716 -13.044 1.00 90.12 112 ASP A CA 1
ATOM 876 C C . ASP A 1 112 ? 0.910 1.804 -14.008 1.00 90.12 112 ASP A C 1
ATOM 878 O O . ASP A 1 112 ? 1.045 1.670 -15.224 1.00 90.12 112 ASP A O 1
ATOM 882 N N . MET A 1 113 ? 0.424 2.925 -13.467 1.00 87.50 113 MET A N 1
ATOM 883 C CA . MET A 1 113 ? -0.100 4.045 -14.254 1.00 87.50 113 MET A CA 1
ATOM 884 C C . MET A 1 113 ? 0.987 4.779 -15.053 1.00 87.50 113 MET A C 1
ATOM 886 O O . MET A 1 113 ? 0.740 5.246 -16.170 1.00 87.50 113 MET A O 1
ATOM 890 N N . LEU A 1 114 ? 2.192 4.909 -14.493 1.00 83.50 114 LEU A N 1
ATOM 891 C CA . LEU A 1 114 ? 3.273 5.679 -15.112 1.00 83.50 114 LEU A CA 1
ATOM 892 C C . LEU A 1 114 ? 4.141 4.863 -16.068 1.00 83.50 114 LEU A C 1
ATOM 894 O O . LEU A 1 114 ? 4.769 5.446 -16.960 1.00 83.50 114 LEU A O 1
ATOM 898 N N . ARG A 1 115 ? 4.179 3.529 -15.937 1.00 79.31 115 ARG A N 1
ATOM 899 C CA . ARG A 1 115 ? 5.088 2.673 -16.721 1.00 79.31 115 ARG A CA 1
ATOM 900 C C . ARG A 1 115 ? 4.978 2.924 -18.230 1.00 79.31 115 ARG A C 1
ATOM 902 O O . ARG A 1 115 ? 5.988 2.926 -18.926 1.00 79.31 115 ARG A O 1
ATOM 909 N N . GLU A 1 116 ? 3.781 3.215 -18.745 1.00 73.25 116 GLU A N 1
ATOM 910 C CA . GLU A 1 116 ? 3.537 3.409 -20.183 1.00 73.25 116 GLU A CA 1
ATOM 911 C C . GLU A 1 116 ? 3.625 4.883 -20.604 1.00 73.25 116 GLU A C 1
ATOM 913 O O . GLU A 1 116 ? 3.998 5.175 -21.737 1.00 73.25 116 GLU A O 1
ATOM 918 N N . THR A 1 117 ? 3.415 5.826 -19.685 1.00 74.81 117 THR A N 1
ATOM 919 C CA . THR A 1 117 ? 3.164 7.242 -20.011 1.00 74.81 117 THR A CA 1
ATOM 920 C C . THR A 1 117 ? 4.330 8.187 -19.710 1.00 74.81 117 THR A C 1
ATOM 922 O O . THR A 1 117 ? 4.466 9.205 -20.381 1.00 74.81 117 THR A O 1
ATOM 925 N N . VAL A 1 118 ? 5.208 7.845 -18.762 1.00 70.19 118 VAL A N 1
ATOM 926 C CA . VAL A 1 118 ? 6.301 8.727 -18.300 1.00 70.19 118 VAL A CA 1
ATOM 927 C C . VAL A 1 118 ? 7.493 8.779 -19.259 1.00 70.19 118 VAL A C 1
ATOM 929 O O . VAL A 1 118 ? 7.915 7.741 -19.768 1.00 70.19 118 VAL A O 1
ATOM 932 N N . ALA A 1 119 ? 8.065 9.961 -19.493 1.00 72.62 119 ALA A N 1
ATOM 933 C CA . ALA A 1 119 ? 9.330 10.105 -20.216 1.00 72.62 119 ALA A CA 1
ATOM 934 C C . ALA A 1 119 ? 10.520 9.658 -19.337 1.00 72.62 119 ALA A C 1
ATOM 936 O O . ALA A 1 119 ? 10.435 9.767 -18.114 1.00 72.62 119 ALA A O 1
ATOM 937 N N . PRO A 1 120 ? 11.646 9.184 -19.905 1.00 70.38 120 PRO A N 1
ATOM 938 C CA . PRO A 1 120 ? 12.810 8.762 -19.113 1.00 70.38 120 PRO A CA 1
ATOM 939 C C . PRO A 1 120 ? 13.307 9.829 -18.122 1.00 70.38 120 PRO A C 1
ATOM 941 O O . PRO A 1 120 ? 13.658 9.512 -16.990 1.00 70.38 120 PRO A O 1
ATOM 944 N N . GLU A 1 121 ? 13.261 11.099 -18.525 1.00 70.56 121 GLU A N 1
ATOM 945 C CA . GLU A 1 121 ? 13.671 12.258 -17.715 1.00 70.56 121 GLU A CA 1
ATOM 946 C C . GLU A 1 121 ? 12.803 12.447 -16.456 1.00 70.56 121 GLU A C 1
ATOM 948 O O . GLU A 1 121 ? 13.288 12.864 -15.402 1.00 70.56 121 GLU A O 1
ATOM 953 N N . ASP A 1 122 ? 11.519 12.106 -16.561 1.00 74.56 122 ASP A N 1
ATOM 954 C CA . ASP A 1 122 ? 10.540 12.190 -15.476 1.00 74.56 122 ASP A CA 1
ATOM 955 C C . ASP A 1 122 ? 10.552 10.929 -14.607 1.00 74.56 122 ASP A C 1
ATOM 957 O O . ASP A 1 122 ? 10.169 10.965 -13.435 1.00 74.56 122 ASP A O 1
ATOM 961 N N . ALA A 1 123 ? 11.031 9.815 -15.165 1.00 72.88 123 ALA A N 1
ATOM 962 C CA . ALA A 1 123 ? 11.176 8.557 -14.456 1.00 72.88 123 ALA A CA 1
ATOM 963 C C . ALA A 1 123 ? 12.148 8.738 -13.281 1.00 72.88 123 ALA A C 1
ATOM 965 O O . ALA A 1 123 ? 11.787 8.415 -12.150 1.00 72.88 123 ALA A O 1
ATOM 966 N N . GLU A 1 124 ? 13.308 9.374 -13.503 1.00 73.38 124 GLU A N 1
ATOM 967 C CA . GLU A 1 124 ? 14.290 9.664 -12.445 1.00 73.38 124 GLU A CA 1
ATOM 968 C C . GLU A 1 124 ? 13.697 10.469 -11.284 1.00 73.38 124 GLU A C 1
ATOM 970 O O . GLU A 1 124 ? 13.851 10.114 -10.109 1.00 73.38 124 GLU A O 1
ATOM 975 N N . ARG A 1 125 ? 12.934 11.514 -11.612 1.00 76.69 125 ARG A N 1
ATOM 976 C CA . ARG A 1 125 ? 12.243 12.358 -10.629 1.00 76.69 125 ARG A CA 1
ATOM 977 C C . ARG A 1 125 ? 11.190 11.578 -9.855 1.00 76.69 125 ARG A C 1
ATOM 979 O O . ARG A 1 125 ? 11.111 11.710 -8.632 1.00 76.69 125 ARG A O 1
ATOM 986 N N . PHE A 1 126 ? 10.416 10.744 -10.547 1.00 79.44 126 PHE A N 1
ATOM 987 C CA . PHE A 1 126 ? 9.448 9.853 -9.921 1.00 79.44 126 PHE A CA 1
ATOM 988 C C . PHE A 1 126 ? 10.133 8.873 -8.964 1.00 79.44 126 PHE A C 1
ATOM 990 O O . PHE A 1 126 ? 9.650 8.673 -7.851 1.00 79.44 126 PHE A O 1
ATOM 997 N N . GLY A 1 127 ? 11.298 8.335 -9.327 1.00 77.00 127 GLY A N 1
ATOM 998 C CA . GLY A 1 127 ? 12.053 7.444 -8.455 1.00 77.00 127 GLY A CA 1
ATOM 999 C C . GLY A 1 127 ? 12.524 8.112 -7.159 1.00 77.00 127 GLY A C 1
ATOM 1000 O O . GLY A 1 127 ? 12.340 7.563 -6.071 1.00 77.00 127 GLY A O 1
ATOM 1001 N N . LEU A 1 128 ? 13.047 9.338 -7.247 1.00 75.88 128 LEU A N 1
ATOM 1002 C CA . LEU A 1 128 ? 13.417 10.146 -6.075 1.00 75.88 128 LEU A CA 1
ATOM 1003 C C . LEU A 1 128 ? 12.205 10.514 -5.207 1.00 75.88 128 LEU A C 1
ATOM 1005 O O . LEU A 1 128 ? 12.301 10.601 -3.981 1.00 75.88 128 LEU A O 1
ATOM 1009 N N . TRP A 1 129 ? 11.056 10.760 -5.828 1.00 80.19 129 TRP A N 1
ATOM 1010 C CA . TRP A 1 129 ? 9.818 11.025 -5.108 1.00 80.19 129 TRP A CA 1
ATOM 1011 C C . TRP A 1 129 ? 9.309 9.773 -4.376 1.00 80.19 129 TRP A C 1
ATOM 1013 O O . TRP A 1 129 ? 9.016 9.837 -3.180 1.00 80.19 129 TRP A O 1
ATOM 1023 N N . MET A 1 130 ? 9.322 8.618 -5.045 1.00 80.62 130 MET A N 1
ATOM 1024 C CA . MET A 1 130 ? 8.996 7.314 -4.463 1.00 80.62 130 MET A CA 1
ATOM 1025 C C . MET A 1 130 ? 9.865 7.005 -3.240 1.00 80.62 130 MET A C 1
ATOM 1027 O O . MET A 1 130 ? 9.350 6.583 -2.206 1.00 80.62 130 MET A O 1
ATOM 1031 N N . GLN A 1 131 ? 11.165 7.300 -3.309 1.00 77.44 131 GLN A N 1
ATOM 1032 C CA . GLN A 1 131 ? 12.080 7.179 -2.171 1.00 77.44 131 GLN A CA 1
ATOM 1033 C C . GLN A 1 131 ? 11.626 7.975 -0.950 1.00 77.44 131 GLN A C 1
ATOM 1035 O O . GLN A 1 131 ? 11.603 7.447 0.161 1.00 77.44 131 GLN A O 1
ATOM 1040 N N . LYS A 1 132 ? 11.226 9.236 -1.144 1.00 78.44 132 LYS A N 1
ATOM 1041 C CA . LYS A 1 132 ? 10.731 10.088 -0.053 1.00 78.44 132 LYS A CA 1
ATOM 1042 C C . LYS A 1 132 ? 9.419 9.559 0.520 1.00 78.44 132 LYS A C 1
ATOM 1044 O O . LYS A 1 132 ? 9.241 9.549 1.736 1.00 78.44 132 LYS A O 1
ATOM 1049 N N . MET A 1 133 ? 8.516 9.093 -0.339 1.00 79.25 133 MET A N 1
ATOM 1050 C CA . MET A 1 133 ? 7.220 8.559 0.081 1.00 79.25 133 MET A CA 1
ATOM 1051 C C . MET A 1 133 ? 7.334 7.261 0.871 1.00 79.25 133 MET A C 1
ATOM 1053 O O . MET A 1 133 ? 6.543 7.032 1.787 1.00 79.25 133 MET A O 1
ATOM 1057 N N . LEU A 1 134 ? 8.332 6.435 0.567 1.00 78.88 134 LEU A N 1
ATOM 1058 C CA . LEU A 1 134 ? 8.543 5.146 1.218 1.00 78.88 134 LEU A CA 1
ATOM 1059 C C . LEU A 1 134 ? 9.330 5.235 2.533 1.00 78.88 134 LEU A C 1
ATOM 1061 O O . LEU A 1 134 ? 9.499 4.218 3.206 1.00 78.88 134 L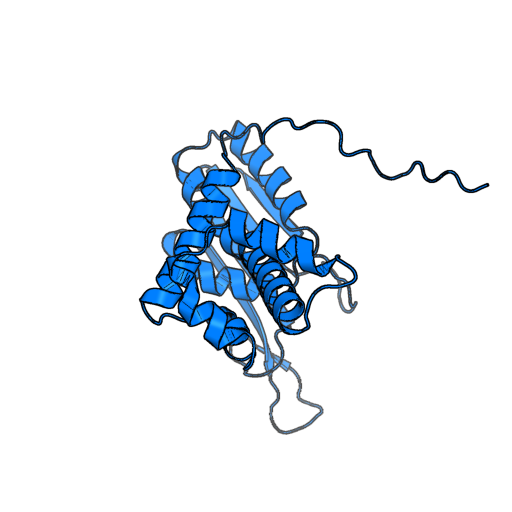EU A O 1
ATOM 1065 N N . VAL A 1 135 ? 9.717 6.434 2.977 1.00 76.06 135 VAL A N 1
ATOM 1066 C CA . VAL A 1 135 ? 10.291 6.635 4.317 1.00 76.06 135 VAL A CA 1
ATOM 1067 C C . VAL A 1 135 ? 9.339 6.094 5.395 1.00 76.06 135 VAL A C 1
ATOM 1069 O O . VAL A 1 135 ? 8.132 6.364 5.378 1.00 76.06 135 VAL A O 1
ATOM 1072 N N . GLY A 1 136 ? 9.888 5.324 6.339 1.00 69.94 136 GLY A N 1
ATOM 1073 C CA . GLY A 1 136 ? 9.142 4.703 7.441 1.00 69.94 136 GLY A CA 1
ATOM 1074 C C . GLY A 1 136 ? 8.377 3.425 7.074 1.00 69.94 136 GLY A C 1
ATOM 1075 O O . GLY A 1 136 ? 7.696 2.867 7.933 1.00 69.94 136 GLY A O 1
ATOM 1076 N N . THR A 1 137 ? 8.487 2.951 5.829 1.00 76.38 137 THR A N 1
ATOM 1077 C CA . THR A 1 137 ? 8.019 1.614 5.430 1.00 76.38 137 THR A CA 1
ATOM 1078 C C . THR A 1 137 ? 8.844 0.556 6.173 1.00 76.38 137 THR A C 1
ATOM 1080 O O . THR A 1 137 ? 10.026 0.773 6.465 1.00 76.38 137 THR A O 1
ATOM 1083 N N . ASN A 1 138 ? 8.242 -0.584 6.505 1.00 77.88 138 ASN A N 1
ATOM 1084 C CA . ASN A 1 138 ? 8.916 -1.720 7.148 1.00 77.88 138 ASN A CA 1
ATOM 1085 C C . ASN A 1 138 ? 8.728 -3.028 6.357 1.00 77.88 138 ASN A C 1
ATOM 1087 O O . ASN A 1 138 ? 7.964 -3.076 5.396 1.00 77.88 138 ASN A O 1
ATOM 1091 N N . GLN A 1 139 ? 9.368 -4.105 6.819 1.00 80.94 139 GLN A N 1
ATOM 1092 C CA . GLN A 1 139 ? 9.305 -5.445 6.222 1.00 80.94 139 GLN A CA 1
ATOM 1093 C C . GLN A 1 139 ? 7.886 -5.958 5.945 1.00 80.94 139 GLN A C 1
ATOM 1095 O O . GLN A 1 139 ? 7.629 -6.538 4.891 1.00 80.94 139 GLN A O 1
ATOM 1100 N N . ASN A 1 140 ? 6.935 -5.708 6.852 1.00 82.25 140 ASN A N 1
ATOM 1101 C CA . ASN A 1 140 ? 5.550 -6.128 6.655 1.00 82.25 140 ASN A CA 1
ATOM 1102 C C . ASN A 1 140 ? 4.886 -5.320 5.545 1.00 82.25 140 ASN A C 1
ATOM 1104 O O . ASN A 1 140 ? 4.190 -5.907 4.727 1.00 82.25 140 ASN A O 1
ATOM 1108 N N . ASP A 1 141 ? 5.138 -4.010 5.486 1.00 86.00 141 ASP A N 1
ATOM 1109 C CA . ASP A 1 141 ? 4.606 -3.163 4.419 1.00 86.00 141 ASP A CA 1
ATOM 1110 C C . ASP A 1 141 ? 5.152 -3.620 3.049 1.00 86.00 141 ASP A C 1
ATOM 1112 O O . ASP A 1 141 ? 4.384 -3.715 2.096 1.00 86.00 141 ASP A O 1
ATOM 1116 N N . VAL A 1 142 ? 6.440 -3.985 2.943 1.00 87.06 142 VAL A N 1
ATOM 1117 C CA . VAL A 1 142 ? 7.022 -4.509 1.688 1.00 87.06 142 VAL A CA 1
ATOM 1118 C C . VAL A 1 142 ? 6.467 -5.895 1.340 1.00 87.06 142 VAL A C 1
ATOM 1120 O O . VAL A 1 142 ? 6.108 -6.149 0.193 1.00 87.06 142 VAL A O 1
ATOM 1123 N N . SER A 1 143 ? 6.309 -6.794 2.314 1.00 87.38 143 SER A N 1
ATOM 1124 C CA . SER A 1 143 ? 5.643 -8.085 2.083 1.00 87.38 143 SER A CA 1
ATOM 1125 C C . SER A 1 143 ? 4.186 -7.917 1.640 1.00 87.38 143 SER A C 1
ATOM 1127 O O . SER A 1 143 ? 3.696 -8.664 0.785 1.00 87.38 143 SER A O 1
ATOM 1129 N N . ASP A 1 144 ? 3.490 -6.932 2.205 1.00 87.81 144 ASP A N 1
ATOM 1130 C CA . ASP A 1 144 ? 2.138 -6.573 1.807 1.00 87.81 144 ASP A CA 1
ATOM 1131 C C . ASP A 1 144 ? 2.144 -5.995 0.377 1.00 87.81 144 ASP A C 1
ATOM 1133 O O . ASP A 1 144 ? 1.315 -6.409 -0.429 1.00 87.81 144 ASP A O 1
ATOM 1137 N N . MET A 1 145 ? 3.121 -5.156 -0.001 1.00 90.44 145 MET A N 1
ATOM 1138 C CA . MET A 1 145 ? 3.280 -4.655 -1.380 1.00 90.44 145 MET A CA 1
ATOM 1139 C C . MET A 1 145 ? 3.468 -5.784 -2.387 1.00 90.44 145 MET A C 1
ATOM 1141 O O . MET A 1 145 ? 2.850 -5.742 -3.447 1.00 90.44 145 MET A O 1
ATOM 1145 N N . ILE A 1 146 ? 4.285 -6.796 -2.068 1.00 90.75 146 ILE A N 1
ATOM 1146 C CA . ILE A 1 146 ? 4.453 -7.963 -2.946 1.00 90.75 146 ILE A CA 1
ATOM 1147 C C . ILE A 1 146 ? 3.097 -8.653 -3.137 1.00 90.75 146 ILE A C 1
ATOM 1149 O O . ILE A 1 146 ? 2.711 -8.941 -4.265 1.00 90.75 146 ILE A O 1
ATOM 1153 N N . SER A 1 147 ? 2.331 -8.836 -2.057 1.00 88.94 147 SER A N 1
ATOM 1154 C CA . SER A 1 147 ? 1.013 -9.490 -2.113 1.00 88.94 147 SER A CA 1
ATOM 1155 C C . SER A 1 147 ? 0.018 -8.697 -2.966 1.00 88.94 147 SER A C 1
ATOM 1157 O O . SER A 1 147 ? -0.755 -9.271 -3.732 1.00 88.94 147 SER A O 1
ATOM 1159 N N . VAL A 1 148 ? 0.049 -7.365 -2.859 1.00 89.69 148 VAL A N 1
ATOM 1160 C CA . VAL A 1 148 ? -0.759 -6.469 -3.696 1.00 89.69 148 VAL A CA 1
ATOM 1161 C C . VAL A 1 148 ? -0.327 -6.551 -5.156 1.00 89.69 148 VAL A C 1
ATOM 1163 O O . VAL A 1 148 ? -1.181 -6.696 -6.026 1.00 89.69 148 VAL A O 1
ATOM 1166 N N . ALA A 1 149 ? 0.975 -6.492 -5.436 1.00 91.00 149 ALA A N 1
ATOM 1167 C CA . ALA A 1 149 ? 1.496 -6.555 -6.793 1.00 91.00 149 ALA A CA 1
ATOM 1168 C C . ALA A 1 149 ? 1.152 -7.891 -7.471 1.00 91.00 149 ALA A C 1
ATOM 1170 O O . ALA A 1 149 ? 0.748 -7.895 -8.631 1.00 91.00 149 ALA A O 1
ATOM 1171 N N . GLU A 1 150 ? 1.251 -9.011 -6.745 1.00 90.31 150 GLU A N 1
ATOM 1172 C CA . GLU A 1 150 ? 0.903 -10.352 -7.236 1.00 90.31 150 GLU A CA 1
ATOM 1173 C C . GLU A 1 150 ? -0.582 -10.437 -7.619 1.00 90.31 150 GLU A C 1
ATOM 1175 O O . GLU A 1 150 ? -0.933 -11.048 -8.629 1.00 90.31 150 GLU A O 1
ATOM 1180 N N . ALA A 1 151 ? -1.454 -9.803 -6.829 1.00 85.50 151 ALA A N 1
ATOM 1181 C CA . ALA A 1 151 ? -2.897 -9.827 -7.041 1.00 85.50 151 ALA A CA 1
ATOM 1182 C C . ALA A 1 151 ? -3.373 -8.846 -8.126 1.00 85.50 151 ALA A C 1
ATOM 1184 O O . ALA A 1 151 ? -4.281 -9.172 -8.890 1.00 85.50 151 ALA A O 1
ATOM 1185 N N . TYR A 1 152 ? -2.802 -7.642 -8.170 1.00 85.62 152 TYR A N 1
ATOM 1186 C CA . TYR A 1 152 ? -3.294 -6.542 -9.001 1.00 85.62 152 TYR A CA 1
ATOM 1187 C C . TYR A 1 152 ? -2.549 -6.422 -10.336 1.00 85.62 152 TYR A C 1
ATOM 1189 O O . TYR A 1 152 ? -3.168 -6.277 -11.387 1.00 85.62 152 TYR A O 1
ATOM 1197 N N . CYS A 1 153 ? -1.220 -6.514 -10.318 1.00 89.19 153 CYS A N 1
ATOM 1198 C CA . CYS A 1 153 ? -0.374 -6.195 -11.468 1.00 89.19 153 CYS A CA 1
ATOM 1199 C C . CYS A 1 153 ? 0.837 -7.145 -11.579 1.00 89.19 153 CYS A C 1
ATOM 1201 O O . CYS A 1 153 ? 1.984 -6.687 -11.632 1.00 89.19 153 CYS A O 1
ATOM 1203 N N . PRO A 1 154 ? 0.628 -8.473 -11.663 1.00 90.88 154 PRO A N 1
ATOM 1204 C CA . PRO A 1 154 ? 1.720 -9.450 -11.619 1.00 90.88 154 PRO A CA 1
ATOM 1205 C C . PRO A 1 154 ? 2.735 -9.275 -12.757 1.00 90.88 154 PRO A C 1
ATOM 1207 O O . PRO A 1 154 ? 3.905 -9.604 -12.599 1.00 90.88 154 PRO A O 1
ATOM 1210 N N . ALA A 1 155 ? 2.314 -8.706 -13.892 1.00 90.38 155 ALA A N 1
ATOM 1211 C CA . ALA A 1 155 ? 3.190 -8.410 -15.024 1.00 90.38 155 ALA A CA 1
ATOM 1212 C C . ALA A 1 155 ? 4.253 -7.331 -14.729 1.00 90.38 155 ALA A C 1
ATOM 1214 O O . ALA A 1 155 ? 5.233 -7.240 -15.463 1.00 90.38 155 ALA A O 1
ATOM 1215 N N . LEU A 1 156 ? 4.070 -6.518 -13.680 1.00 90.94 156 LEU A N 1
ATOM 1216 C CA . LEU A 1 156 ? 5.074 -5.549 -13.236 1.00 90.94 156 LEU A CA 1
ATOM 1217 C C . LEU A 1 156 ? 6.220 -6.194 -12.465 1.00 90.94 156 LEU A C 1
ATOM 1219 O O . LEU A 1 156 ? 7.287 -5.594 -12.366 1.00 90.94 156 LEU A O 1
ATOM 1223 N N . ILE A 1 157 ? 6.010 -7.369 -11.876 1.00 93.88 157 ILE A N 1
ATOM 1224 C CA . ILE A 1 157 ? 6.978 -7.962 -10.958 1.00 93.88 157 ILE A CA 1
ATOM 1225 C C . ILE A 1 157 ? 8.131 -8.553 -11.769 1.00 93.88 157 ILE A C 1
ATOM 1227 O O . ILE A 1 157 ? 7.968 -9.551 -12.468 1.00 93.88 157 ILE A O 1
ATOM 1231 N N . LEU A 1 158 ? 9.311 -7.944 -11.651 1.00 92.44 158 LEU A N 1
ATOM 1232 C CA . LEU A 1 158 ? 10.555 -8.494 -12.196 1.00 92.44 158 LEU A CA 1
ATOM 1233 C C . LEU A 1 158 ? 11.184 -9.490 -11.226 1.00 92.44 158 LEU A C 1
ATOM 1235 O O . LEU A 1 158 ? 11.735 -10.507 -11.641 1.00 92.44 158 LEU A O 1
ATOM 1239 N N . ASN A 1 159 ? 11.104 -9.185 -9.932 1.00 92.12 159 ASN A N 1
ATOM 1240 C CA . ASN A 1 159 ? 11.570 -10.052 -8.865 1.00 92.12 159 ASN A CA 1
ATOM 1241 C C . ASN A 1 159 ? 10.806 -9.750 -7.573 1.00 92.12 159 ASN A C 1
ATOM 1243 O O . ASN A 1 159 ? 10.406 -8.613 -7.329 1.00 92.12 159 ASN A O 1
ATOM 1247 N N . SER A 1 160 ? 10.644 -10.755 -6.725 1.00 91.50 160 SER A N 1
ATOM 1248 C CA . SER A 1 160 ? 10.096 -10.594 -5.383 1.00 91.50 160 SER A CA 1
ATOM 1249 C C . SER A 1 160 ? 10.668 -11.662 -4.469 1.00 91.50 160 SER A C 1
ATOM 1251 O O . SER A 1 160 ? 10.764 -12.823 -4.865 1.00 91.50 160 SER A O 1
ATOM 1253 N N . HIS A 1 161 ? 10.997 -11.293 -3.239 1.00 88.94 161 HIS A N 1
ATOM 1254 C CA . HIS A 1 161 ? 11.561 -12.205 -2.257 1.00 88.94 161 HIS A CA 1
ATOM 1255 C C . HIS A 1 161 ? 10.969 -11.920 -0.878 1.00 88.94 161 HIS A C 1
ATOM 1257 O O . HIS A 1 161 ? 10.809 -10.763 -0.493 1.00 88.94 161 HIS A O 1
ATOM 1263 N N . ARG A 1 162 ? 10.652 -12.985 -0.138 1.00 87.31 162 ARG A N 1
ATOM 1264 C CA . ARG A 1 162 ? 10.245 -12.940 1.269 1.00 87.31 162 ARG A CA 1
ATOM 1265 C C . ARG A 1 162 ? 11.071 -13.986 2.016 1.00 87.31 162 ARG A C 1
ATOM 1267 O O . ARG A 1 162 ? 11.050 -15.159 1.651 1.00 87.31 162 ARG A O 1
ATOM 1274 N N . GLU A 1 163 ? 11.800 -13.556 3.035 1.00 83.62 163 GLU A N 1
ATOM 1275 C CA . GLU A 1 163 ? 12.594 -14.419 3.908 1.00 83.62 163 GLU A CA 1
ATOM 1276 C C . GLU A 1 163 ? 11.878 -14.546 5.254 1.00 83.62 163 GLU A C 1
ATOM 1278 O O . GLU A 1 163 ? 11.438 -13.547 5.821 1.00 83.62 163 GLU A O 1
ATOM 1283 N N . TYR A 1 164 ? 11.777 -15.762 5.783 1.00 83.25 164 TYR A N 1
ATOM 1284 C CA . TYR A 1 164 ? 11.117 -16.071 7.050 1.00 83.25 164 TYR A CA 1
ATOM 1285 C C . TYR A 1 164 ? 12.050 -16.863 7.965 1.00 83.25 164 TYR A C 1
ATOM 1287 O O . TYR A 1 164 ? 12.928 -17.603 7.508 1.00 83.25 164 TYR A O 1
ATOM 1295 N N . TRP A 1 165 ? 11.823 -16.760 9.272 1.00 76.69 165 TRP A N 1
ATOM 1296 C CA . TRP A 1 165 ? 12.367 -17.725 10.225 1.00 76.69 165 TRP A CA 1
ATOM 1297 C C . TRP A 1 165 ? 11.645 -19.069 10.108 1.00 76.69 165 TRP A C 1
ATOM 1299 O O . TRP A 1 165 ? 10.415 -19.113 10.104 1.00 76.69 165 TRP A O 1
ATOM 1309 N N . GLN A 1 166 ? 12.400 -20.168 10.073 1.00 73.00 166 GLN A N 1
ATOM 1310 C CA . GLN A 1 166 ? 11.868 -21.511 10.292 1.00 73.00 166 GLN A CA 1
ATOM 1311 C C . GLN A 1 166 ? 11.956 -21.865 11.774 1.00 73.00 166 GLN A C 1
ATOM 1313 O O . GLN A 1 166 ? 13.047 -21.996 12.322 1.00 73.00 166 GLN A O 1
ATOM 1318 N N . GLU A 1 167 ? 10.798 -22.015 12.416 1.00 61.66 167 GLU A N 1
ATOM 1319 C CA . GLU A 1 167 ? 10.692 -22.633 13.737 1.00 61.66 167 GLU A CA 1
ATOM 1320 C C . GLU A 1 167 ? 10.486 -24.142 13.542 1.00 61.66 167 GLU A C 1
ATOM 1322 O O . GLU A 1 167 ? 9.359 -24.603 13.368 1.00 61.66 167 GLU A O 1
ATOM 1327 N N . GLU A 1 168 ? 11.559 -24.933 13.533 1.00 56.34 168 GLU A N 1
ATOM 1328 C CA . GLU A 1 168 ? 11.449 -26.388 13.682 1.00 56.34 168 GLU A CA 1
ATOM 1329 C C . GLU A 1 168 ? 11.953 -26.805 15.058 1.00 56.34 168 GLU A C 1
ATOM 1331 O O . GLU A 1 168 ? 13.146 -26.741 15.302 1.00 56.34 168 GLU A O 1
ATOM 1336 N N . GLY A 1 169 ? 11.029 -27.269 15.910 1.00 59.75 169 GLY A N 1
ATOM 1337 C CA . GLY A 1 169 ? 11.211 -28.321 16.926 1.00 59.75 169 GLY A CA 1
ATOM 1338 C C . GLY A 1 169 ? 12.190 -28.111 18.090 1.00 59.75 169 GLY A C 1
ATOM 1339 O O . GLY A 1 169 ? 11.864 -28.530 19.200 1.00 59.75 169 GLY A O 1
ATOM 1340 N N . ASP A 1 170 ? 13.339 -27.478 17.871 1.00 53.28 170 ASP A N 1
ATOM 1341 C CA . ASP A 1 170 ? 14.420 -27.274 18.830 1.00 53.28 170 ASP A CA 1
ATOM 1342 C C . ASP A 1 170 ? 14.804 -25.777 18.871 1.00 53.28 170 ASP A C 1
ATOM 1344 O O . ASP A 1 170 ? 15.016 -25.171 17.817 1.00 53.28 170 ASP A O 1
ATOM 1348 N N . PRO A 1 171 ? 14.904 -25.130 20.051 1.00 53.94 171 PRO A N 1
ATOM 1349 C CA . PRO A 1 171 ? 15.160 -23.687 20.159 1.00 53.94 171 PRO A CA 1
ATOM 1350 C C . PRO A 1 171 ? 16.495 -23.214 19.559 1.00 53.94 171 PRO A C 1
ATOM 1352 O O . PRO A 1 171 ? 16.689 -22.010 19.393 1.00 53.94 171 PRO A O 1
ATOM 1355 N N . GLU A 1 172 ? 17.421 -24.133 19.270 1.00 56.47 172 GLU A N 1
ATOM 1356 C CA . GLU A 1 172 ? 18.737 -23.830 18.694 1.00 56.47 172 GLU A CA 1
ATOM 1357 C C . GLU A 1 172 ? 18.764 -23.876 17.152 1.00 56.47 172 GLU A C 1
ATOM 1359 O O . GLU A 1 172 ? 19.650 -23.265 16.556 1.00 56.47 172 GLU A O 1
ATOM 1364 N N . ASP A 1 173 ? 17.765 -24.478 16.491 1.00 54.81 173 ASP A N 1
ATOM 1365 C CA . ASP A 1 173 ? 17.737 -24.691 15.030 1.00 54.81 173 ASP A CA 1
ATOM 1366 C C . ASP A 1 173 ? 16.920 -23.627 14.271 1.00 54.81 173 ASP A C 1
ATOM 1368 O O . ASP A 1 173 ? 16.283 -23.889 13.247 1.00 54.81 173 ASP A O 1
ATOM 1372 N N . SER A 1 174 ? 16.975 -22.374 14.731 1.00 58.44 174 SER A N 1
ATOM 1373 C CA . SER A 1 174 ? 16.434 -21.247 13.962 1.00 58.44 174 SER A CA 1
ATOM 1374 C C . SER A 1 174 ? 17.314 -20.977 12.734 1.00 58.44 174 SER A C 1
ATOM 1376 O O . SER A 1 174 ? 18.472 -20.567 12.836 1.00 58.44 174 SER A O 1
ATOM 1378 N N . HIS A 1 175 ? 16.770 -21.212 11.542 1.00 66.38 175 HIS A N 1
ATOM 1379 C CA . HIS A 1 175 ? 17.429 -20.913 10.270 1.00 66.38 175 HIS A CA 1
ATOM 1380 C C . HIS A 1 175 ? 16.477 -20.188 9.314 1.00 66.38 175 HIS A C 1
ATOM 1382 O O . HIS A 1 175 ? 15.257 -20.188 9.492 1.00 66.38 175 HIS A O 1
ATOM 1388 N N . ARG A 1 176 ? 17.048 -19.495 8.325 1.00 70.06 176 ARG A N 1
ATOM 1389 C CA . ARG A 1 176 ? 16.300 -18.645 7.393 1.00 70.06 176 ARG A CA 1
ATOM 1390 C C . ARG A 1 176 ? 15.858 -19.433 6.169 1.00 70.06 176 ARG A C 1
ATOM 1392 O O . ARG A 1 176 ? 16.675 -20.155 5.597 1.00 70.06 176 ARG A O 1
ATOM 1399 N N . THR A 1 177 ? 14.606 -19.271 5.742 1.00 66.62 177 THR A N 1
ATOM 1400 C CA . THR A 1 177 ? 14.107 -19.880 4.500 1.00 66.62 177 THR A CA 1
ATOM 1401 C C . THR A 1 177 ? 13.063 -19.019 3.790 1.00 66.62 177 THR A C 1
ATOM 1403 O O . THR A 1 177 ? 12.444 -18.142 4.383 1.00 66.62 177 THR A O 1
ATOM 1406 N N . GLU A 1 178 ? 12.807 -19.326 2.517 1.00 64.19 178 GLU A N 1
ATOM 1407 C CA . GLU A 1 178 ? 11.732 -18.717 1.714 1.00 64.19 178 GLU A CA 1
ATOM 1408 C C . GLU A 1 178 ? 10.354 -19.376 1.925 1.00 64.19 178 GLU A C 1
ATOM 1410 O O . GLU A 1 178 ? 9.357 -18.919 1.373 1.00 64.19 178 GLU A O 1
ATOM 1415 N N . LYS A 1 179 ? 10.281 -20.494 2.665 1.00 64.38 179 LYS A N 1
ATOM 1416 C CA . LYS A 1 179 ? 9.075 -21.346 2.757 1.00 64.38 179 LYS A CA 1
ATOM 1417 C C . LYS A 1 179 ? 8.547 -21.538 4.180 1.00 64.38 179 LYS A C 1
ATOM 1419 O O . LYS A 1 179 ? 7.640 -22.345 4.377 1.00 64.38 179 LYS A O 1
ATOM 1424 N N . ALA A 1 180 ? 9.122 -20.857 5.166 1.00 64.44 180 ALA A N 1
ATOM 1425 C CA . ALA A 1 180 ? 8.786 -21.080 6.566 1.00 64.44 180 ALA A CA 1
ATOM 1426 C C . ALA A 1 180 ? 7.548 -20.310 7.050 1.00 64.44 180 ALA A C 1
ATOM 1428 O O . ALA A 1 180 ? 7.154 -19.293 6.491 1.00 64.44 180 ALA A O 1
ATOM 1429 N N . THR A 1 181 ? 6.959 -20.816 8.136 1.00 64.81 181 THR A N 1
ATOM 1430 C CA . THR A 1 181 ? 5.752 -20.299 8.802 1.00 64.81 181 THR A CA 1
ATOM 1431 C C . THR A 1 181 ? 6.037 -19.350 9.976 1.00 64.81 181 THR A C 1
ATOM 1433 O O . THR A 1 181 ? 5.105 -18.998 10.697 1.00 64.81 181 THR A O 1
ATOM 1436 N N . GLY A 1 182 ? 7.298 -18.982 10.229 1.00 71.62 182 GLY A N 1
ATOM 1437 C CA . GLY A 1 182 ? 7.690 -18.108 11.343 1.00 71.62 182 GLY A CA 1
ATOM 1438 C C . GLY A 1 182 ? 7.674 -16.610 10.998 1.00 71.62 182 GLY A C 1
ATOM 1439 O O . GLY A 1 182 ? 7.178 -16.215 9.939 1.00 71.62 182 GLY A O 1
ATOM 1440 N N . PRO A 1 183 ? 8.200 -15.743 11.886 1.00 77.50 183 PRO A N 1
ATOM 1441 C CA . PRO A 1 183 ? 8.237 -14.299 11.655 1.00 77.50 183 PRO A CA 1
ATOM 1442 C C . PRO A 1 183 ? 8.969 -13.920 10.359 1.00 77.50 183 PRO A C 1
ATOM 1444 O O . PRO A 1 183 ? 10.034 -14.465 10.056 1.00 77.50 183 PRO A O 1
ATOM 1447 N N . LEU A 1 184 ? 8.410 -12.953 9.623 1.00 79.31 184 LEU A N 1
ATOM 1448 C CA . LEU A 1 184 ? 9.041 -12.369 8.438 1.00 79.31 184 LEU A CA 1
ATOM 1449 C C . LEU A 1 184 ? 10.357 -11.692 8.838 1.00 79.31 184 LEU A C 1
ATOM 1451 O O . LEU A 1 184 ? 10.385 -10.923 9.797 1.00 79.31 184 LEU A O 1
ATOM 1455 N N . LEU A 1 185 ? 11.419 -11.972 8.092 1.00 78.12 185 LEU A N 1
ATOM 1456 C CA . LEU A 1 185 ? 12.773 -11.474 8.313 1.00 78.12 185 LEU A CA 1
ATOM 1457 C C . LEU A 1 185 ? 13.162 -10.353 7.362 1.00 78.12 185 LEU A C 1
ATOM 1459 O O . LEU A 1 185 ? 13.757 -9.375 7.804 1.00 78.12 185 LEU A O 1
ATOM 1463 N N . ALA A 1 186 ? 12.871 -10.544 6.079 1.00 79.94 186 ALA A N 1
ATOM 1464 C CA . ALA A 1 186 ? 13.193 -9.601 5.023 1.00 79.94 186 ALA A CA 1
ATOM 1465 C C . ALA A 1 186 ? 12.176 -9.722 3.886 1.00 79.94 186 ALA A C 1
ATOM 1467 O O . ALA A 1 186 ? 11.621 -10.798 3.647 1.00 79.94 186 ALA A O 1
ATOM 1468 N N . ALA A 1 187 ? 11.949 -8.636 3.161 1.00 84.88 187 ALA A N 1
ATOM 1469 C CA . ALA A 1 187 ? 11.121 -8.600 1.971 1.00 84.88 187 ALA A CA 1
ATOM 1470 C C . ALA A 1 187 ? 11.670 -7.599 0.946 1.00 84.88 187 ALA A C 1
ATOM 1472 O O . ALA A 1 187 ? 11.934 -6.436 1.244 1.00 84.88 187 ALA A O 1
ATOM 1473 N N . SER A 1 188 ? 11.781 -8.034 -0.306 1.00 88.94 188 SER A N 1
ATOM 1474 C CA . SER A 1 188 ? 12.147 -7.148 -1.408 1.00 88.94 188 SER A CA 1
ATOM 1475 C C . SER A 1 188 ? 11.276 -7.369 -2.637 1.00 88.94 188 SER A C 1
ATOM 1477 O O . SER A 1 188 ? 10.781 -8.467 -2.893 1.00 88.94 188 SER A O 1
ATOM 1479 N N . LEU A 1 189 ? 11.068 -6.293 -3.388 1.00 90.94 189 LEU A N 1
ATOM 1480 C CA . LEU A 1 189 ? 10.208 -6.229 -4.558 1.00 90.94 189 LEU A CA 1
ATOM 1481 C C . LEU A 1 189 ? 10.881 -5.374 -5.630 1.00 90.94 189 LEU A C 1
ATOM 1483 O O . LEU A 1 189 ? 11.189 -4.210 -5.393 1.00 90.94 189 LEU A O 1
ATOM 1487 N N . THR A 1 190 ? 11.062 -5.930 -6.821 1.00 91.75 190 THR A N 1
ATOM 1488 C CA . THR A 1 190 ? 11.497 -5.192 -8.008 1.00 91.75 190 THR A CA 1
ATOM 1489 C C . THR A 1 190 ? 10.336 -5.090 -8.987 1.00 91.75 190 THR A C 1
ATOM 1491 O O . THR A 1 190 ? 9.850 -6.107 -9.490 1.00 91.75 190 THR A O 1
ATOM 1494 N N . LEU A 1 191 ? 9.917 -3.863 -9.288 1.00 90.75 191 LEU A N 1
ATOM 1495 C CA . LEU A 1 191 ? 8.876 -3.547 -10.262 1.00 90.75 191 LEU A CA 1
ATOM 1496 C C . LEU A 1 191 ? 9.492 -2.971 -11.536 1.00 90.75 191 LEU A C 1
ATOM 1498 O O . LEU A 1 191 ? 10.318 -2.063 -11.479 1.00 90.75 191 LEU A O 1
ATOM 1502 N N . GLY A 1 192 ? 9.067 -3.461 -12.694 1.00 88.69 192 GLY A N 1
ATOM 1503 C CA . GLY A 1 192 ? 9.512 -2.971 -13.992 1.00 88.69 192 GLY A CA 1
ATOM 1504 C C . GLY A 1 192 ? 8.673 -1.797 -14.486 1.00 88.69 192 GLY A C 1
ATOM 1505 O O . GLY A 1 192 ? 7.449 -1.871 -14.530 1.00 88.69 192 GLY A O 1
ATOM 1506 N N . MET A 1 193 ? 9.333 -0.742 -14.959 1.00 82.69 193 MET A N 1
ATOM 1507 C CA . MET A 1 193 ? 8.712 0.382 -15.670 1.00 82.69 193 MET A CA 1
ATOM 1508 C C . MET A 1 193 ? 8.880 0.245 -17.195 1.00 82.69 193 MET A C 1
ATOM 1510 O O . MET A 1 193 ? 9.165 1.212 -17.902 1.00 82.69 193 MET A O 1
ATOM 1514 N N . GLY A 1 194 ? 8.750 -0.978 -17.719 1.00 77.75 194 GLY A N 1
ATOM 1515 C CA . GLY A 1 194 ? 8.988 -1.275 -19.135 1.00 77.75 194 GLY A CA 1
ATOM 1516 C C . GLY A 1 194 ? 10.448 -1.043 -19.546 1.00 77.75 194 GLY A C 1
ATOM 1517 O O . GLY A 1 194 ? 11.373 -1.448 -18.846 1.00 77.75 194 GLY A O 1
ATOM 1518 N N . GLU A 1 195 ? 10.674 -0.384 -20.685 1.00 74.50 195 GLU A N 1
ATOM 1519 C CA . GLU A 1 195 ? 12.031 -0.069 -21.170 1.00 74.50 195 GLU A CA 1
ATOM 1520 C C . GLU A 1 195 ? 12.735 1.031 -20.356 1.00 74.50 195 GLU A C 1
ATOM 1522 O O . GLU A 1 195 ? 13.936 1.232 -20.515 1.00 74.50 195 GLU A O 1
ATOM 1527 N N . LYS A 1 196 ? 12.002 1.724 -19.475 1.00 75.62 196 LYS A N 1
ATOM 1528 C CA . LYS A 1 196 ? 12.442 2.961 -18.816 1.00 75.62 196 LYS A CA 1
ATOM 1529 C C . LYS A 1 196 ? 13.296 2.710 -17.574 1.00 75.62 196 LYS A C 1
ATOM 1531 O O . LYS A 1 196 ? 14.100 3.558 -17.206 1.00 75.62 196 LYS A O 1
ATOM 1536 N N . GLY A 1 197 ? 13.134 1.561 -16.922 1.00 79.56 197 GLY A N 1
ATOM 1537 C CA . GLY A 1 197 ? 13.874 1.237 -15.706 1.00 79.56 197 GLY A CA 1
ATOM 1538 C C . GLY A 1 197 ? 13.131 0.282 -14.787 1.00 79.56 197 GLY A C 1
ATOM 1539 O O . GLY A 1 197 ? 12.131 -0.333 -15.165 1.00 79.56 197 GLY A O 1
ATOM 1540 N N . GLU A 1 198 ? 13.631 0.178 -13.566 1.00 86.25 198 GLU A N 1
ATOM 1541 C CA . GLU A 1 198 ? 13.081 -0.649 -12.505 1.00 86.25 198 GLU A CA 1
ATOM 1542 C C . GLU A 1 198 ? 13.100 0.085 -11.161 1.00 86.25 198 GLU A C 1
ATOM 1544 O O . GLU A 1 198 ? 14.009 0.856 -10.845 1.00 86.25 198 GLU A O 1
ATOM 1549 N N . ILE A 1 199 ? 12.071 -0.170 -10.358 1.00 85.06 199 ILE A N 1
ATOM 1550 C CA . ILE A 1 199 ? 11.946 0.307 -8.984 1.00 85.06 199 ILE A CA 1
ATOM 1551 C C . ILE A 1 199 ? 12.172 -0.882 -8.067 1.00 85.06 199 ILE A C 1
ATOM 1553 O O . ILE A 1 199 ? 11.362 -1.806 -8.021 1.00 85.06 199 ILE A O 1
ATOM 1557 N N . PHE A 1 200 ? 13.273 -0.845 -7.330 1.00 85.94 200 PHE A N 1
ATOM 1558 C CA . PHE A 1 200 ? 13.584 -1.798 -6.281 1.00 85.94 200 PHE A CA 1
ATOM 1559 C C . PHE A 1 200 ? 13.140 -1.238 -4.930 1.00 85.94 200 PHE A C 1
ATOM 1561 O O . PHE A 1 200 ? 13.510 -0.132 -4.548 1.00 85.94 200 PHE A O 1
ATOM 1568 N N . ILE A 1 201 ? 12.340 -1.997 -4.196 1.00 85.50 201 ILE A N 1
ATOM 1569 C CA . ILE A 1 201 ? 11.854 -1.672 -2.858 1.00 85.50 201 ILE A CA 1
ATOM 1570 C C . ILE A 1 201 ? 12.334 -2.785 -1.944 1.00 85.50 201 ILE A C 1
ATOM 1572 O O . ILE A 1 201 ? 12.022 -3.951 -2.174 1.00 85.50 201 ILE A O 1
ATOM 1576 N N . SER A 1 202 ? 13.098 -2.439 -0.917 1.00 82.12 202 SER A N 1
ATOM 1577 C CA . SER A 1 202 ? 13.658 -3.424 -0.003 1.00 82.12 202 SER A CA 1
ATOM 1578 C C . SER A 1 202 ? 13.665 -2.894 1.415 1.00 82.12 202 SER A C 1
ATOM 1580 O O . SER A 1 202 ? 14.051 -1.752 1.662 1.00 82.12 202 SER A O 1
ATOM 1582 N N . ASP A 1 203 ? 13.267 -3.736 2.357 1.00 74.69 203 ASP A N 1
ATOM 1583 C CA . ASP A 1 203 ? 13.456 -3.495 3.786 1.00 74.69 203 ASP A CA 1
ATOM 1584 C C . ASP A 1 203 ? 14.887 -3.822 4.257 1.00 74.69 2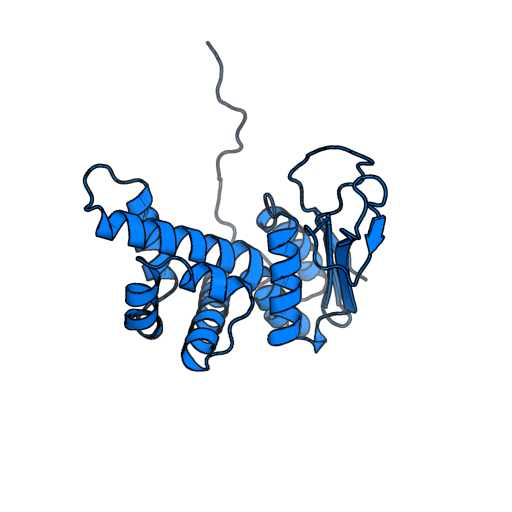03 ASP A C 1
ATOM 1586 O O . ASP A 1 203 ? 15.241 -3.552 5.405 1.00 74.69 203 ASP A O 1
ATOM 1590 N N . TYR A 1 204 ? 15.706 -4.398 3.369 1.00 59.53 204 TYR A N 1
ATOM 1591 C CA . TYR A 1 204 ? 17.071 -4.817 3.651 1.00 59.53 204 TYR A CA 1
ATOM 1592 C C . TYR A 1 204 ? 17.983 -3.597 3.815 1.00 59.53 204 TYR A C 1
ATOM 1594 O O . TYR A 1 204 ? 18.531 -3.071 2.843 1.00 59.53 204 TYR A O 1
ATOM 1602 N N . GLU A 1 205 ? 18.177 -3.150 5.055 1.00 49.28 205 GLU A N 1
ATOM 1603 C CA . GLU A 1 205 ? 19.368 -2.377 5.389 1.00 49.28 205 GLU A CA 1
ATOM 1604 C C . GLU A 1 205 ? 20.611 -3.246 5.171 1.00 49.28 205 GLU A C 1
ATOM 1606 O O . GLU A 1 205 ? 20.632 -4.438 5.480 1.00 49.28 205 GLU A O 1
ATOM 1611 N N . GLU A 1 206 ? 21.705 -2.625 4.739 1.00 40.88 206 GLU A N 1
ATOM 1612 C CA . GLU A 1 206 ? 23.059 -3.185 4.754 1.00 40.88 206 GLU A CA 1
ATOM 1613 C C . GLU A 1 206 ? 23.585 -3.484 6.183 1.00 40.88 206 GLU A C 1
ATOM 1615 O O . GLU A 1 206 ? 24.769 -3.311 6.468 1.00 40.88 206 GLU A O 1
ATOM 1620 N N . ASN A 1 207 ? 22.748 -3.953 7.111 1.00 36.56 207 ASN A N 1
ATOM 1621 C CA . ASN A 1 207 ? 23.114 -4.198 8.496 1.00 36.56 207 ASN A CA 1
ATOM 1622 C C . ASN A 1 207 ? 22.994 -5.674 8.870 1.00 36.56 207 ASN A C 1
ATOM 1624 O O . ASN A 1 207 ? 21.938 -6.220 9.189 1.00 36.56 207 ASN A O 1
ATOM 1628 N N . ARG A 1 208 ? 24.173 -6.299 8.932 1.00 37.97 208 ARG A N 1
ATOM 1629 C CA . ARG A 1 208 ? 24.464 -7.499 9.719 1.00 37.97 208 ARG A CA 1
ATOM 1630 C C . ARG A 1 208 ? 24.156 -7.246 11.208 1.00 37.97 208 ARG A C 1
ATOM 1632 O O . ARG A 1 208 ? 25.071 -7.042 11.997 1.00 37.97 208 ARG A O 1
ATOM 1639 N N . GLY A 1 209 ? 22.879 -7.290 11.588 1.00 37.66 209 GLY A N 1
ATOM 1640 C CA . GLY A 1 209 ? 22.433 -7.364 12.983 1.00 37.66 209 GLY A CA 1
ATOM 1641 C C . GLY A 1 209 ? 22.153 -6.027 13.674 1.00 37.66 209 GLY A C 1
ATOM 1642 O O . GLY A 1 209 ? 22.814 -5.697 14.655 1.00 37.66 209 GLY A O 1
ATOM 1643 N N . GLY A 1 210 ? 21.131 -5.290 13.239 1.00 31.98 210 GLY A N 1
ATOM 1644 C CA . GLY A 1 210 ? 20.670 -4.110 13.971 1.00 31.98 210 GLY A CA 1
ATOM 1645 C C . GLY A 1 210 ? 19.214 -3.770 13.687 1.00 31.98 210 GLY A C 1
ATOM 1646 O O . GLY A 1 210 ? 18.831 -3.593 12.541 1.00 31.98 210 GLY A O 1
ATOM 1647 N N . LEU A 1 211 ? 18.417 -3.683 14.749 1.00 37.91 211 LEU A N 1
ATOM 1648 C CA . LEU A 1 211 ? 17.060 -3.137 14.778 1.00 37.91 211 LEU A CA 1
ATOM 1649 C C . LEU A 1 211 ? 17.071 -1.702 14.203 1.00 37.91 211 LEU A C 1
ATOM 1651 O O . LEU A 1 211 ? 17.518 -0.785 14.891 1.00 37.91 211 LEU A O 1
ATOM 1655 N N . GLY A 1 212 ? 16.619 -1.498 12.960 1.00 35.94 212 GLY A N 1
ATOM 1656 C CA . GLY A 1 212 ? 16.677 -0.195 12.281 1.00 35.94 212 GLY A CA 1
ATOM 1657 C C . GLY A 1 212 ? 15.628 -0.051 11.176 1.00 35.94 212 GLY A C 1
ATOM 1658 O O . GLY A 1 212 ? 15.590 -0.821 10.227 1.00 35.94 212 GLY A O 1
ATOM 1659 N N . HIS A 1 213 ? 14.729 0.917 11.345 1.00 41.31 213 HIS A N 1
ATOM 1660 C CA . HIS A 1 213 ? 13.498 1.142 10.581 1.00 41.31 213 HIS A CA 1
ATOM 1661 C C . HIS A 1 213 ? 13.701 1.879 9.244 1.00 41.31 213 HIS A C 1
ATOM 1663 O O . HIS A 1 213 ? 13.187 2.990 9.079 1.00 41.31 213 HIS A O 1
ATOM 1669 N N . THR A 1 214 ? 14.404 1.292 8.275 1.00 44.72 214 THR A N 1
ATOM 1670 C CA . THR A 1 214 ? 14.692 2.026 7.030 1.00 44.72 214 THR A CA 1
ATOM 1671 C C . THR A 1 214 ? 14.552 1.156 5.783 1.00 44.72 214 THR A C 1
ATOM 1673 O O . THR A 1 214 ? 15.530 0.699 5.201 1.00 44.72 214 THR A O 1
ATOM 1676 N N . THR A 1 215 ? 13.306 0.968 5.327 1.00 50.91 215 THR A N 1
ATOM 1677 C CA . THR A 1 215 ? 13.058 0.507 3.950 1.00 50.91 215 THR A CA 1
ATOM 1678 C C . THR A 1 215 ? 13.683 1.498 2.982 1.00 50.91 215 THR A C 1
ATOM 1680 O O . THR A 1 215 ? 13.384 2.694 3.017 1.00 50.91 215 THR A O 1
ATOM 1683 N N . SER A 1 216 ? 14.552 0.989 2.121 1.00 51.84 216 SER A N 1
ATOM 1684 C CA . SER A 1 216 ? 15.230 1.754 1.090 1.00 51.84 216 SER A CA 1
ATOM 1685 C C . SER A 1 216 ? 14.614 1.389 -0.255 1.00 51.84 216 SER A C 1
ATOM 1687 O O . SER A 1 216 ? 14.614 0.230 -0.669 1.00 51.84 216 SER A O 1
ATOM 1689 N N . ALA A 1 217 ? 14.056 2.385 -0.940 1.00 51.75 217 ALA A N 1
ATOM 1690 C CA . ALA A 1 217 ? 13.702 2.245 -2.342 1.00 51.75 217 ALA A CA 1
ATOM 1691 C C . ALA A 1 217 ? 14.909 2.680 -3.174 1.00 51.75 217 ALA A C 1
ATOM 1693 O O . ALA A 1 217 ? 15.439 3.773 -2.996 1.00 51.75 217 ALA A O 1
ATOM 1694 N N . PHE A 1 218 ? 15.372 1.842 -4.080 1.00 56.28 218 PHE A N 1
ATOM 1695 C CA . PHE A 1 218 ? 16.393 2.199 -5.048 1.00 56.28 218 PHE A CA 1
ATOM 1696 C C . PHE A 1 218 ? 15.735 2.189 -6.404 1.00 56.28 218 PHE A C 1
ATOM 1698 O O . PHE A 1 218 ? 15.072 1.224 -6.772 1.00 56.28 218 PHE A O 1
ATOM 1705 N N . VAL A 1 219 ? 15.893 3.273 -7.146 1.00 54.91 219 VAL A N 1
ATOM 1706 C CA . VAL A 1 219 ? 15.354 3.323 -8.494 1.00 54.91 219 VAL A CA 1
ATOM 1707 C C . VAL A 1 219 ? 16.513 3.350 -9.464 1.00 54.91 219 VAL A C 1
ATOM 1709 O O . VAL A 1 219 ? 17.411 4.181 -9.339 1.00 54.91 219 VAL A O 1
ATOM 1712 N N . SER A 1 220 ? 16.527 2.373 -10.367 1.00 54.00 220 SER A N 1
ATOM 1713 C CA . SER A 1 220 ? 17.546 2.226 -11.395 1.00 54.00 220 SER A CA 1
ATOM 1714 C C . SER A 1 220 ? 16.893 2.467 -12.748 1.00 54.00 220 SER A C 1
ATOM 1716 O O . SER A 1 220 ? 15.960 1.767 -13.140 1.00 54.00 220 SER A O 1
ATOM 1718 N N . PHE A 1 221 ? 17.372 3.485 -13.456 1.00 56.94 221 PHE A N 1
ATOM 1719 C CA . PHE A 1 221 ? 16.940 3.802 -14.815 1.00 56.94 221 PHE A CA 1
ATOM 1720 C C . PHE A 1 221 ? 17.999 3.333 -15.807 1.00 56.94 221 PHE A C 1
ATOM 1722 O O . PHE A 1 221 ? 19.184 3.267 -15.467 1.00 56.94 221 PHE A O 1
ATOM 1729 N N . LYS A 1 222 ? 17.554 2.963 -17.009 1.00 49.12 222 LYS A N 1
ATOM 1730 C CA . LYS A 1 222 ? 18.441 2.603 -18.121 1.00 49.12 222 LYS A CA 1
ATOM 1731 C C . LYS A 1 222 ? 18.859 3.827 -18.919 1.00 49.12 222 LYS A C 1
ATOM 1733 O O . LYS A 1 222 ? 18.006 4.722 -19.099 1.00 49.12 222 LYS A O 1
#

pLDDT: mean 74.31, std 17.93, range [29.59, 93.88]

Foldseek 3Di:
DDPPPPDPPPDDDPDLVFPDDLLVLLQVLLVVVLVCLVVVPDDVVVVVLCVPPLQNVVCSVCSVVDTLVNLVVLLVCCPDDDDDPSSVSSNVSSVVVNCLSQQARSVLSRLVVRLVPTDLVSLVSVLVVVQVSNFQPAQVSQVSNVSNCVPPPVVFWPDKAWKFWADPDDPVPTDIDRDHPHDTDWIKTWTDSDLFWIKIWINDDPDPDDDDRGTGIDTDTD

Secondary structure (DSSP, 8-state):
------S---------TTT--HHHHHHHHHHHHHHHHHHT---HHHHHHHSSTTTHHHHHHHTTT--HHHHHHHHHGGG-TT--HHHHHHHHHHHHHHHHIIIIIHHHHHHHHHTTT--HHHHHHHHHHHHHHTTT--HHHHHHHHHHHHHH-GGGEEEEEEEEEE--SSTT--EEESS-SS-EEEEEEEEE-GGGEEEEEE---S-TT------EEEEEE-

Radius of gyration: 19.27 Å; chains: 1; bounding box: 46×57×46 Å

Sequence (222 aa):
MNDASFLPKVGDQAEVEAGLNEAVVKSEAFSIVQGWFANGVPTGTIERFLDRAEGSAWLKANMAELTYEKLEELAEKNYQSNISTEELRRAQLAEEMLRYINKVLFPIVAVDMLRETVAPEDAERFGLWMQKMLVGTNQNDVSDMISVAEAYCPALILNSHREYWQEEGDPEDSHRTEKATGPLLAASLTLGMGEKGEIFISDYEENRGGLGHTTSAFVSFK